Protein AF-A0A926HRU3-F1 (afdb_monomer)

Mean predicted aligned error: 10.86 Å

Secondary structure (DSSP, 8-state):
--HHHHHHHHHHHHHHHHHHHHHHHTT-SPPEEEEEE-TT-PEEEEEBTEEEEEETTEEEEEE---B-TT-EEEEETTTEEEEEETTEEEEEETTS-EEEEEE--S-S----SEEE-TTS-EEEEEEETTEEEEEEEETTEEEEEEE--HHHHHHHHHHHHHHHHHHHHHHHHHHHHHT-THHHHHHHHHHTTS---------

pLDDT: mean 80.9, std 12.46, range [42.03, 94.5]

Foldseek 3Di:
DDPVLVCVQCVLLVVLVVVLVVCVVVCLQWDWQAWEAAPVGWIWTDTAQWIFTHDQEDTPDIAGDGDDPPWHWYDDPRFWIWIDDQQKIWIAGPNRHTDDMDGHNDDPDHRDQWDADPVRWIWGWDDDLSWIWIWTDDPPDTDTRDTDDPSNSVVSVSNVVSVVVSVVSVVVSVVCVVPDPVVVVVVVVVVVPDPDPPPDDDD

Structure (mmCIF, N/CA/C/O backbone):
data_AF-A0A926HRU3-F1
#
_entry.id   AF-A0A926HRU3-F1
#
loop_
_atom_site.group_PDB
_atom_site.id
_atom_site.type_symbol
_atom_site.label_atom_id
_atom_site.label_alt_id
_atom_site.label_comp_id
_atom_site.label_asym_id
_atom_site.label_entity_id
_atom_site.label_seq_id
_atom_site.pdbx_PDB_ins_code
_atom_site.Cartn_x
_atom_site.Cartn_y
_atom_site.Cartn_z
_atom_site.occupancy
_atom_site.B_iso_or_equiv
_atom_site.auth_seq_id
_atom_site.auth_comp_id
_atom_site.auth_asym_id
_atom_site.auth_atom_id
_atom_site.pdbx_PDB_model_num
ATOM 1 N N . MET A 1 1 ? 24.943 3.193 -38.721 1.00 60.91 1 MET A N 1
ATOM 2 C CA . MET A 1 1 ? 24.513 2.428 -37.525 1.00 60.91 1 MET A CA 1
ATOM 3 C C . MET A 1 1 ? 23.922 1.089 -37.961 1.00 60.91 1 MET A C 1
ATOM 5 O O . MET A 1 1 ? 23.052 1.081 -38.823 1.00 60.91 1 MET A O 1
ATOM 9 N N . ASN A 1 2 ? 24.422 -0.038 -37.444 1.00 75.31 2 ASN A N 1
ATOM 10 C CA . ASN A 1 2 ? 24.022 -1.374 -37.909 1.00 75.31 2 ASN A CA 1
ATOM 11 C C . ASN A 1 2 ? 22.593 -1.720 -37.438 1.00 75.31 2 ASN A C 1
ATOM 13 O O . ASN A 1 2 ? 22.334 -1.774 -36.236 1.00 75.31 2 ASN A O 1
ATOM 17 N N . ARG A 1 3 ? 21.672 -1.976 -38.378 1.00 73.88 3 ARG A N 1
ATOM 18 C CA . ARG A 1 3 ? 20.251 -2.294 -38.122 1.00 73.88 3 ARG A CA 1
ATOM 19 C C . ARG A 1 3 ? 20.075 -3.456 -37.136 1.00 73.88 3 ARG A C 1
ATOM 21 O O . ARG A 1 3 ? 19.126 -3.451 -36.357 1.00 73.88 3 ARG A O 1
ATOM 28 N N . GLN A 1 4 ? 21.014 -4.404 -37.117 1.00 77.75 4 GLN A N 1
ATOM 29 C CA . GLN A 1 4 ? 20.993 -5.518 -36.168 1.00 77.75 4 GLN A CA 1
ATOM 30 C C . GLN A 1 4 ? 21.270 -5.097 -34.716 1.00 77.75 4 GLN A C 1
ATOM 32 O O . GLN A 1 4 ? 20.595 -5.601 -33.825 1.00 77.75 4 GLN A O 1
ATOM 37 N N . LYS A 1 5 ? 22.167 -4.125 -34.475 1.00 75.44 5 LYS A N 1
ATOM 38 C CA . LYS A 1 5 ? 22.448 -3.586 -33.125 1.00 75.44 5 LYS A CA 1
ATOM 39 C C . LYS A 1 5 ? 21.228 -2.872 -32.527 1.00 75.44 5 LYS A C 1
ATOM 41 O O . LYS A 1 5 ? 21.005 -2.903 -31.323 1.00 75.44 5 LYS A O 1
ATOM 46 N N . ILE A 1 6 ? 20.433 -2.223 -33.379 1.00 76.44 6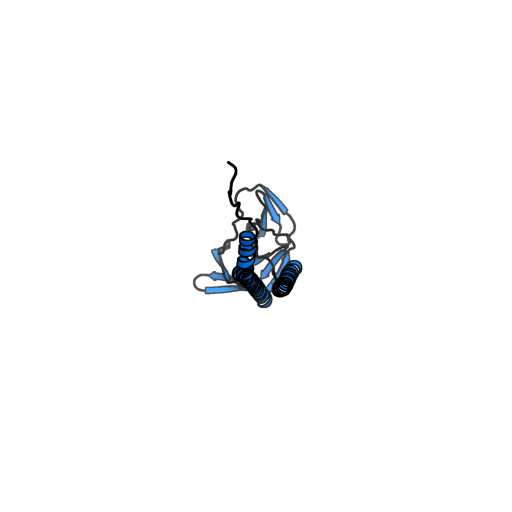 ILE A N 1
ATOM 47 C CA . ILE A 1 6 ? 19.208 -1.524 -32.966 1.00 76.44 6 ILE A CA 1
ATOM 48 C C . ILE A 1 6 ? 18.127 -2.547 -32.596 1.00 76.44 6 ILE A C 1
ATOM 50 O O . ILE A 1 6 ? 17.527 -2.463 -31.527 1.00 76.44 6 ILE A O 1
ATOM 54 N N . LEU A 1 7 ? 17.904 -3.546 -33.455 1.00 80.62 7 LEU A N 1
ATOM 55 C CA . LEU A 1 7 ? 16.904 -4.595 -33.229 1.00 80.62 7 LEU A CA 1
ATOM 56 C C . LEU A 1 7 ? 17.197 -5.432 -31.975 1.00 80.62 7 LEU A C 1
ATOM 58 O O . LEU A 1 7 ? 16.264 -5.749 -31.239 1.00 80.62 7 LEU A O 1
ATOM 62 N N . SER A 1 8 ? 18.470 -5.738 -31.692 1.00 80.62 8 SER A N 1
ATOM 63 C CA . SER A 1 8 ? 18.865 -6.535 -30.520 1.00 80.62 8 SER A CA 1
ATOM 64 C C . SER A 1 8 ? 18.559 -5.866 -29.178 1.00 80.62 8 SER A C 1
ATOM 66 O O . SER A 1 8 ? 18.489 -6.556 -28.168 1.00 80.62 8 SER A O 1
ATOM 68 N N . VAL A 1 9 ? 18.367 -4.543 -29.156 1.00 82.50 9 VAL A N 1
ATOM 69 C CA . VAL A 1 9 ? 18.050 -3.780 -27.937 1.00 82.50 9 VAL A CA 1
ATOM 70 C C . VAL A 1 9 ? 16.578 -3.383 -27.905 1.00 82.50 9 VAL A C 1
ATOM 72 O O . VAL A 1 9 ? 15.920 -3.547 -26.882 1.00 82.50 9 VAL A O 1
ATOM 75 N N . MET A 1 10 ? 16.024 -2.943 -29.036 1.00 82.00 10 MET A N 1
ATOM 76 C CA . MET A 1 10 ? 14.629 -2.503 -29.119 1.00 82.00 10 MET A CA 1
ATOM 77 C C . MET A 1 10 ? 13.625 -3.617 -28.805 1.00 82.00 10 MET A C 1
ATOM 79 O O . MET A 1 10 ? 12.611 -3.350 -28.166 1.00 82.00 10 MET A O 1
ATOM 83 N N . ILE A 1 11 ? 13.897 -4.859 -29.225 1.00 85.00 11 ILE A N 1
ATOM 84 C CA . ILE A 1 11 ? 12.973 -5.981 -29.002 1.00 85.00 11 ILE A CA 1
ATOM 85 C C . ILE A 1 11 ? 12.878 -6.336 -27.504 1.00 85.00 11 ILE A C 1
ATOM 87 O O . ILE A 1 11 ? 11.764 -6.308 -26.977 1.00 85.00 11 ILE A O 1
ATOM 91 N N . PRO A 1 12 ? 13.985 -6.599 -26.776 1.00 84.88 12 PRO A N 1
ATOM 92 C CA . PRO A 1 12 ? 13.915 -6.845 -25.335 1.00 84.88 12 PRO A CA 1
ATOM 93 C C . PRO A 1 12 ? 13.318 -5.678 -24.547 1.00 84.88 12 PRO A C 1
ATOM 95 O O . PRO A 1 12 ? 12.486 -5.901 -23.672 1.00 84.88 12 PRO A O 1
ATOM 98 N N . VAL A 1 13 ? 13.693 -4.436 -24.878 1.00 85.19 13 VAL A N 1
ATOM 99 C CA . VAL A 1 13 ? 13.157 -3.239 -24.209 1.00 85.19 13 VAL A CA 1
ATOM 100 C C . VAL A 1 13 ? 11.649 -3.121 -24.431 1.00 85.19 13 VAL A C 1
ATOM 102 O O . VAL A 1 13 ? 10.913 -2.862 -23.481 1.00 85.19 13 VAL A O 1
ATOM 105 N N . GLY A 1 14 ? 11.170 -3.371 -25.653 1.00 86.12 14 GLY A N 1
ATOM 106 C CA . GLY A 1 14 ? 9.741 -3.369 -25.970 1.00 86.12 14 GLY A CA 1
ATOM 107 C C . GLY A 1 14 ? 8.958 -4.443 -25.210 1.00 86.12 14 GLY A C 1
ATOM 108 O O . GLY A 1 14 ? 7.888 -4.156 -24.677 1.00 86.12 14 GLY A O 1
ATOM 109 N N . ILE A 1 15 ? 9.508 -5.657 -25.095 1.00 87.19 15 ILE A N 1
ATOM 110 C CA . ILE A 1 15 ? 8.894 -6.750 -24.323 1.00 87.19 15 ILE A CA 1
ATOM 111 C C . ILE A 1 15 ? 8.831 -6.393 -22.834 1.00 87.19 15 ILE A C 1
ATOM 113 O O . ILE A 1 15 ? 7.786 -6.559 -22.207 1.00 87.19 15 ILE A O 1
ATOM 117 N N . ILE A 1 16 ? 9.920 -5.865 -22.268 1.00 86.44 16 ILE A N 1
ATOM 118 C CA . ILE A 1 16 ? 9.957 -5.452 -20.861 1.00 86.44 16 ILE A CA 1
ATOM 119 C C . ILE A 1 16 ? 8.952 -4.323 -20.607 1.00 86.44 16 ILE A C 1
ATOM 121 O O . ILE A 1 16 ? 8.176 -4.402 -19.657 1.00 86.44 16 ILE A O 1
ATOM 125 N N . ALA A 1 17 ? 8.903 -3.312 -21.478 1.00 83.69 17 ALA A N 1
ATOM 126 C CA . ALA A 1 17 ? 7.930 -2.228 -21.379 1.00 83.69 17 ALA A CA 1
ATOM 127 C C . ALA A 1 17 ? 6.486 -2.751 -21.422 1.00 83.69 17 ALA A C 1
ATOM 129 O O . ALA A 1 17 ? 5.665 -2.346 -20.599 1.00 83.69 17 ALA A O 1
ATOM 130 N N . PHE A 1 18 ? 6.188 -3.696 -22.319 1.00 85.44 18 PHE A N 1
ATOM 131 C CA . PHE A 1 18 ? 4.875 -4.333 -22.393 1.00 85.44 18 PHE A CA 1
ATOM 132 C C . PHE A 1 18 ? 4.518 -5.074 -21.096 1.00 85.44 18 PHE A C 1
ATOM 134 O O . PHE A 1 18 ? 3.423 -4.882 -20.569 1.00 85.44 18 PHE A O 1
ATOM 141 N N . ILE A 1 19 ? 5.447 -5.858 -20.537 1.00 82.69 19 ILE A N 1
ATOM 142 C CA . ILE A 1 19 ? 5.244 -6.566 -19.263 1.00 82.69 19 ILE A CA 1
ATOM 143 C C . ILE A 1 19 ? 4.997 -5.570 -18.122 1.00 82.69 19 ILE A C 1
ATOM 145 O O . ILE A 1 19 ? 4.075 -5.768 -17.334 1.00 82.69 19 ILE A O 1
ATOM 149 N N . MET A 1 20 ? 5.765 -4.479 -18.044 1.00 78.38 20 MET A N 1
ATOM 150 C CA . MET A 1 20 ? 5.578 -3.454 -17.009 1.00 78.38 20 MET A CA 1
ATOM 151 C C . MET A 1 20 ? 4.205 -2.782 -17.104 1.00 78.38 20 MET A C 1
ATOM 153 O O . MET A 1 20 ? 3.525 -2.622 -16.089 1.00 78.38 20 MET A O 1
ATOM 157 N N . ILE A 1 21 ? 3.774 -2.426 -18.317 1.00 81.00 21 ILE A N 1
ATOM 158 C CA . ILE A 1 21 ? 2.450 -1.842 -18.560 1.00 81.00 21 ILE A CA 1
ATOM 159 C C . ILE A 1 21 ? 1.352 -2.846 -18.190 1.00 81.00 21 ILE A C 1
ATOM 161 O O . ILE A 1 21 ? 0.400 -2.485 -17.502 1.00 81.00 21 ILE A O 1
ATOM 165 N N . PHE A 1 22 ? 1.501 -4.114 -18.574 1.00 81.94 22 PHE A N 1
ATOM 166 C CA . PHE A 1 22 ? 0.539 -5.166 -18.254 1.00 81.94 22 PHE A CA 1
ATOM 167 C C . PHE A 1 22 ? 0.398 -5.390 -16.740 1.00 81.94 22 PHE A C 1
ATOM 169 O O . PHE A 1 22 ? -0.720 -5.416 -16.222 1.00 81.94 22 PHE A O 1
ATOM 176 N N . LEU A 1 23 ? 1.515 -5.483 -16.009 1.00 76.56 23 LEU A N 1
ATOM 177 C CA . LEU A 1 23 ? 1.513 -5.615 -14.545 1.00 76.56 23 LEU A CA 1
ATOM 178 C C . LEU A 1 23 ? 0.873 -4.403 -13.851 1.00 76.56 23 LEU A C 1
ATOM 180 O O . LEU A 1 23 ? 0.255 -4.556 -12.797 1.00 76.56 23 LEU A O 1
ATOM 184 N N . ARG A 1 24 ? 0.995 -3.206 -14.443 1.00 72.19 24 ARG A N 1
ATOM 185 C CA . ARG A 1 24 ? 0.369 -1.982 -13.931 1.00 72.19 24 ARG A CA 1
ATOM 186 C C . ARG A 1 24 ? -1.138 -1.955 -14.183 1.00 72.19 24 ARG A C 1
ATOM 188 O O . ARG A 1 24 ? -1.884 -1.699 -13.249 1.00 72.19 24 ARG A O 1
ATOM 195 N N . ILE A 1 25 ? -1.582 -2.252 -15.407 1.00 71.25 25 ILE A N 1
ATOM 196 C CA . ILE A 1 25 ? -3.008 -2.247 -15.787 1.00 71.25 25 ILE A CA 1
ATOM 197 C C . ILE A 1 25 ? -3.799 -3.293 -14.996 1.00 71.25 25 ILE A C 1
ATOM 199 O O . ILE A 1 25 ? -4.944 -3.064 -14.625 1.00 71.25 25 ILE A O 1
ATOM 203 N N . THR A 1 26 ? -3.191 -4.446 -14.720 1.00 68.44 26 THR A N 1
ATOM 204 C CA . THR A 1 26 ? -3.860 -5.543 -14.007 1.00 68.44 26 THR A CA 1
ATOM 205 C C . THR A 1 26 ? -3.952 -5.334 -12.492 1.00 68.44 26 THR A C 1
ATOM 207 O O . THR A 1 26 ? -4.510 -6.188 -11.807 1.00 68.44 26 THR A O 1
ATOM 210 N N . ASN A 1 27 ? -3.428 -4.223 -11.946 1.00 65.50 27 ASN A N 1
ATOM 211 C CA . ASN A 1 27 ? -3.408 -3.928 -10.505 1.00 65.50 27 ASN A CA 1
ATOM 212 C C . ASN A 1 27 ? -2.829 -5.068 -9.637 1.00 65.50 27 ASN A C 1
ATOM 214 O O . ASN A 1 27 ? -3.114 -5.169 -8.443 1.00 65.50 27 ASN A O 1
ATOM 218 N N . VAL A 1 28 ? -1.962 -5.908 -10.218 1.00 70.94 28 VAL A N 1
ATOM 219 C CA . VAL A 1 28 ? -1.276 -7.010 -9.514 1.00 70.94 28 VAL A CA 1
ATOM 220 C C . VAL A 1 28 ? -0.324 -6.471 -8.437 1.00 70.94 28 VAL A C 1
ATOM 222 O O . VAL A 1 28 ? -0.021 -7.161 -7.467 1.00 70.94 28 VAL A O 1
ATOM 225 N N . LEU A 1 29 ? 0.120 -5.218 -8.582 1.00 76.69 29 LEU A N 1
ATOM 226 C CA . LEU A 1 29 ? 1.008 -4.521 -7.654 1.00 76.69 29 LEU A CA 1
ATOM 227 C C . LEU A 1 29 ? 0.312 -3.283 -7.066 1.00 76.69 29 LEU A C 1
ATOM 229 O O . LEU A 1 29 ? 0.521 -2.176 -7.571 1.00 76.69 29 LEU A O 1
ATOM 233 N N . PRO A 1 30 ? -0.506 -3.435 -6.008 1.00 78.62 30 PRO A N 1
ATOM 234 C CA . PRO A 1 30 ? -1.248 -2.316 -5.437 1.00 78.62 30 PRO A CA 1
ATOM 235 C C . PRO A 1 30 ? -0.298 -1.267 -4.848 1.00 78.62 30 PRO A C 1
ATOM 237 O O . PRO A 1 30 ? 0.603 -1.583 -4.067 1.00 78.62 30 PRO A O 1
ATOM 240 N N . VAL A 1 31 ? -0.500 0.006 -5.189 1.00 81.56 31 VAL A N 1
ATOM 241 C CA . VAL A 1 31 ? 0.247 1.105 -4.558 1.00 81.56 31 VAL A CA 1
ATOM 242 C C . VAL A 1 31 ? -0.249 1.262 -3.132 1.00 81.56 31 VAL A C 1
ATOM 244 O O . VAL A 1 31 ? -1.447 1.343 -2.899 1.00 81.56 31 VAL A O 1
ATOM 247 N N . PHE A 1 32 ? 0.671 1.286 -2.171 1.00 85.62 32 PHE A N 1
ATOM 248 C CA . PHE A 1 32 ? 0.344 1.424 -0.756 1.00 85.62 32 PHE A CA 1
ATOM 249 C C . PHE A 1 32 ? 0.343 2.908 -0.370 1.00 85.62 32 PHE A C 1
ATOM 251 O O . PHE A 1 32 ? 1.383 3.564 -0.460 1.00 85.62 32 PHE A O 1
ATOM 258 N N . TYR A 1 33 ? -0.810 3.410 0.077 1.00 84.94 33 TYR A N 1
ATOM 259 C CA . TYR A 1 33 ? -1.074 4.803 0.469 1.00 84.94 33 TYR A CA 1
ATOM 260 C C . TYR A 1 33 ? -1.092 5.036 1.988 1.00 84.94 33 TYR A C 1
ATOM 262 O O . TYR A 1 33 ? -1.327 6.154 2.435 1.00 84.94 33 TYR A O 1
ATOM 270 N N . GLY A 1 34 ? -0.765 4.013 2.778 1.00 86.25 34 GLY A N 1
ATOM 271 C CA . GLY A 1 34 ? -0.569 4.130 4.221 1.00 86.25 34 GLY A CA 1
ATOM 272 C C . GLY A 1 34 ? -1.460 3.170 4.989 1.00 86.25 34 GLY A C 1
ATOM 273 O O . GLY A 1 34 ? -2.163 2.343 4.405 1.00 86.25 34 GLY A O 1
ATOM 274 N N . PHE A 1 35 ? -1.411 3.255 6.313 1.00 89.81 35 PHE A N 1
ATOM 275 C CA . PHE A 1 35 ? -2.228 2.413 7.170 1.00 89.81 35 PHE A CA 1
ATOM 276 C C . PHE A 1 35 ? -2.728 3.162 8.402 1.00 89.81 35 PHE A C 1
ATOM 278 O O . PHE A 1 35 ? -2.107 4.127 8.841 1.00 89.81 35 PHE A O 1
ATOM 285 N N . ALA A 1 36 ? -3.837 2.689 8.960 1.00 89.69 36 ALA A N 1
ATOM 286 C CA . ALA A 1 36 ? -4.423 3.217 10.185 1.00 89.69 36 ALA A CA 1
ATOM 287 C C . ALA A 1 36 ? -5.159 2.114 10.953 1.00 89.69 36 ALA A C 1
ATOM 289 O O . ALA A 1 36 ? -5.449 1.054 10.397 1.00 89.69 36 ALA A O 1
ATOM 290 N N . ILE A 1 37 ? -5.444 2.356 12.230 1.00 89.00 37 ILE A N 1
ATOM 291 C CA . ILE A 1 37 ? -6.125 1.408 13.117 1.00 89.00 37 ILE A CA 1
ATOM 292 C C . ILE A 1 37 ? -7.416 2.045 13.637 1.00 89.00 37 ILE A C 1
ATOM 294 O O . ILE A 1 37 ? -7.403 3.220 14.005 1.00 89.00 37 ILE A O 1
ATOM 298 N N . ASP A 1 38 ? -8.513 1.286 13.661 1.00 89.69 38 ASP A N 1
ATOM 299 C CA . ASP A 1 38 ? -9.767 1.719 14.296 1.00 89.69 38 ASP A CA 1
ATOM 300 C C . ASP A 1 38 ? -9.812 1.408 15.801 1.00 89.69 38 ASP A C 1
ATOM 302 O O . ASP A 1 38 ? -8.948 0.718 16.346 1.00 89.69 38 ASP A O 1
ATOM 306 N N . ALA A 1 39 ? -10.845 1.896 16.488 1.00 87.06 39 ALA A N 1
ATOM 307 C CA . ALA A 1 39 ? -11.040 1.666 17.921 1.00 87.06 39 ALA A CA 1
ATOM 308 C C . ALA A 1 39 ? -11.154 0.173 18.298 1.00 87.06 39 ALA A C 1
ATOM 310 O O . ALA A 1 39 ? -10.909 -0.204 19.445 1.00 87.06 39 ALA A O 1
ATOM 311 N N . HIS A 1 40 ? -11.502 -0.690 17.339 1.00 88.25 40 HIS A N 1
ATOM 312 C CA . HIS A 1 40 ? -11.617 -2.136 17.523 1.00 88.25 40 HIS A CA 1
ATOM 313 C C . HIS A 1 40 ? -10.305 -2.883 17.234 1.00 88.25 40 HIS A C 1
ATOM 315 O O . HIS A 1 40 ? -10.234 -4.100 17.422 1.00 88.25 40 HIS A O 1
ATOM 321 N N . GLY A 1 41 ? -9.253 -2.177 16.809 1.00 87.31 41 GLY A N 1
ATOM 322 C CA . GLY A 1 41 ? -7.963 -2.762 16.461 1.00 87.31 41 GLY A CA 1
ATOM 323 C C . GLY A 1 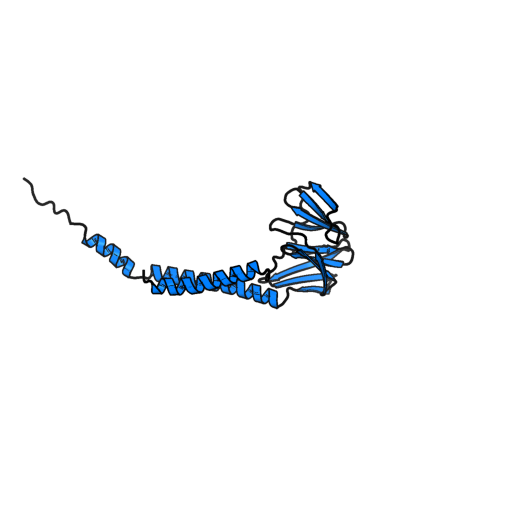41 ? -7.905 -3.363 15.055 1.00 87.31 41 GLY A C 1
ATOM 324 O O . GLY A 1 41 ? -6.968 -4.112 14.764 1.00 87.31 41 GLY A O 1
ATOM 325 N N . ASN A 1 42 ? -8.874 -3.068 14.182 1.00 91.81 42 ASN A N 1
ATOM 326 C CA . ASN A 1 42 ? -8.793 -3.465 12.780 1.00 91.81 42 ASN A CA 1
ATOM 327 C C . ASN A 1 42 ? -7.804 -2.560 12.042 1.00 91.81 42 ASN A C 1
ATOM 329 O O . ASN A 1 42 ? -7.773 -1.344 12.234 1.00 91.81 42 ASN A O 1
ATOM 333 N N . LEU A 1 43 ? -7.009 -3.170 11.171 1.00 91.88 43 LEU A N 1
ATOM 334 C CA . LEU A 1 43 ? -5.996 -2.520 10.359 1.00 91.88 43 LEU A CA 1
ATOM 335 C C . LEU A 1 43 ? -6.566 -2.137 8.997 1.00 91.88 43 LEU A C 1
ATOM 337 O O . LEU A 1 43 ? -6.986 -2.997 8.234 1.00 91.88 43 LEU A O 1
ATOM 341 N N . TYR A 1 44 ? -6.505 -0.857 8.667 1.00 92.75 44 TYR A N 1
ATOM 342 C CA . TYR A 1 44 ? -6.908 -0.310 7.381 1.00 92.75 44 TYR A CA 1
ATOM 343 C C . TYR A 1 44 ? -5.654 -0.042 6.565 1.00 92.75 44 TYR A C 1
ATOM 345 O O . TYR A 1 44 ? -4.772 0.688 7.008 1.00 92.75 44 TYR A O 1
ATOM 353 N N . ILE A 1 45 ? -5.577 -0.629 5.379 1.00 91.12 45 ILE A N 1
ATOM 354 C CA . ILE A 1 45 ? -4.475 -0.484 4.431 1.00 91.12 45 ILE A CA 1
ATOM 355 C C . ILE A 1 45 ? -5.010 0.294 3.241 1.00 91.12 45 ILE A C 1
ATOM 357 O O . ILE A 1 45 ? -5.813 -0.225 2.465 1.00 91.12 45 ILE A O 1
ATOM 361 N N . GLY A 1 46 ? -4.553 1.534 3.097 1.00 90.25 46 GLY A N 1
ATOM 362 C CA . GLY A 1 46 ? -4.834 2.344 1.924 1.00 90.25 46 GLY A CA 1
ATOM 363 C C . GLY A 1 46 ? -4.101 1.774 0.716 1.00 90.25 46 GLY A C 1
ATOM 364 O O . GLY A 1 46 ? -2.873 1.656 0.726 1.00 90.25 46 GLY A O 1
ATOM 365 N N . GLN A 1 47 ? -4.850 1.410 -0.317 1.00 88.75 47 GLN A N 1
ATOM 366 C CA . GLN A 1 47 ? -4.342 0.974 -1.610 1.00 88.75 47 GLN A CA 1
ATOM 367 C C . GLN A 1 47 ? -4.901 1.861 -2.725 1.00 88.75 47 GLN A C 1
ATOM 369 O O . GLN A 1 47 ? -5.850 2.615 -2.521 1.00 88.75 47 GLN A O 1
ATOM 374 N N . GLU A 1 48 ? -4.301 1.796 -3.909 1.00 84.81 48 GLU A N 1
ATOM 375 C CA . GLU A 1 48 ? -4.885 2.405 -5.108 1.00 84.81 48 GLU A CA 1
ATOM 376 C C . GLU A 1 48 ? -6.323 1.909 -5.280 1.00 84.81 48 GLU A C 1
ATOM 378 O O . GLU A 1 48 ? -6.580 0.708 -5.210 1.00 84.81 48 GLU A O 1
ATOM 383 N N . GLU A 1 49 ? -7.256 2.854 -5.412 1.00 84.75 49 GLU A N 1
ATOM 384 C CA . GLU A 1 49 ? -8.695 2.610 -5.615 1.00 84.75 49 GLU A CA 1
ATOM 385 C C . GLU A 1 49 ? -9.478 1.993 -4.438 1.00 84.75 49 GLU A C 1
ATOM 387 O O . GLU A 1 49 ? -10.709 1.949 -4.488 1.00 84.75 49 GLU A O 1
ATOM 392 N N . ARG A 1 50 ? -8.818 1.549 -3.359 1.00 90.12 50 ARG A N 1
ATOM 393 C CA . ARG A 1 50 ? -9.498 0.846 -2.259 1.00 90.12 50 ARG A CA 1
ATOM 394 C C . ARG A 1 50 ? -8.785 0.930 -0.915 1.00 90.12 50 ARG A C 1
ATOM 396 O O . ARG A 1 50 ? -7.575 1.096 -0.832 1.00 90.12 50 ARG A O 1
ATOM 403 N N . ILE A 1 51 ? -9.524 0.672 0.157 1.00 92.62 51 ILE A N 1
ATOM 404 C CA . ILE A 1 51 ? -8.986 0.440 1.499 1.00 92.62 51 ILE A CA 1
ATOM 405 C C . ILE A 1 51 ? -9.284 -1.005 1.899 1.00 92.62 51 ILE A C 1
ATOM 407 O O . ILE A 1 51 ? -10.437 -1.436 1.906 1.00 92.62 51 ILE A O 1
ATOM 411 N N . VAL A 1 52 ? -8.245 -1.766 2.234 1.00 92.62 52 VAL A N 1
ATOM 412 C CA . VAL A 1 52 ? -8.373 -3.151 2.707 1.00 92.62 52 VAL A CA 1
ATOM 413 C C . VAL A 1 52 ? -8.393 -3.148 4.230 1.00 92.62 52 VAL A C 1
ATOM 415 O O . VAL A 1 52 ? -7.485 -2.609 4.854 1.00 92.62 52 VAL A O 1
ATOM 418 N N . VAL A 1 53 ? -9.416 -3.755 4.827 1.00 94.50 53 VAL A N 1
ATOM 419 C CA . VAL A 1 53 ? -9.589 -3.837 6.281 1.00 94.50 53 VAL A CA 1
ATOM 420 C C . VAL A 1 53 ? -9.253 -5.242 6.749 1.00 94.50 53 VAL A C 1
ATOM 422 O O . VAL A 1 53 ? -9.841 -6.222 6.279 1.00 94.50 53 VAL A O 1
ATOM 425 N N . LEU A 1 54 ? -8.325 -5.339 7.693 1.00 93.06 54 LEU A N 1
ATOM 4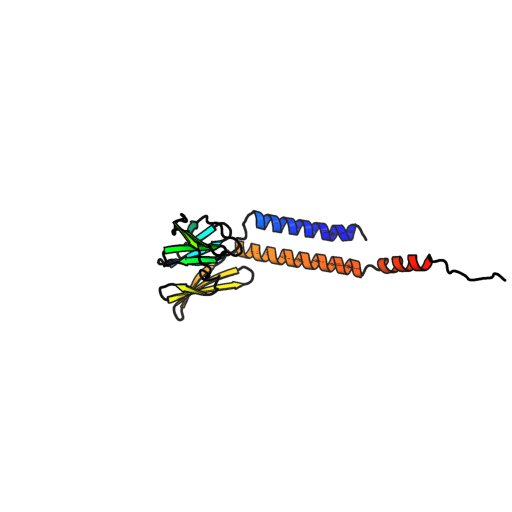26 C CA . LEU A 1 54 ? -7.854 -6.585 8.264 1.00 93.06 54 LEU A CA 1
ATOM 427 C C . LEU A 1 54 ? -8.152 -6.664 9.756 1.00 93.06 54 LEU A C 1
ATOM 429 O O . LEU A 1 54 ? -7.941 -5.708 10.496 1.00 93.06 54 LEU A O 1
ATOM 433 N N . ASN A 1 55 ? -8.547 -7.848 10.210 1.00 91.00 55 ASN A N 1
ATOM 434 C CA . ASN A 1 55 ? -8.521 -8.209 11.620 1.00 91.00 55 ASN A CA 1
ATOM 435 C C . ASN A 1 55 ? -7.418 -9.254 11.810 1.00 91.00 55 ASN A C 1
ATOM 437 O O . ASN A 1 55 ? -7.478 -10.375 11.284 1.00 91.00 55 ASN A O 1
ATOM 441 N N . GLY A 1 56 ? -6.331 -8.834 12.460 1.00 86.00 56 GLY A N 1
ATOM 442 C CA . GLY A 1 56 ? -5.079 -9.582 12.445 1.00 86.00 56 GLY A CA 1
ATOM 443 C C . GLY A 1 56 ? -4.580 -9.789 11.011 1.00 86.00 56 GLY A C 1
ATOM 444 O O . GLY A 1 56 ? -4.344 -8.827 10.291 1.00 86.00 56 GLY A O 1
ATOM 445 N N . LYS A 1 57 ? -4.433 -11.053 10.597 1.00 84.62 57 LYS A N 1
ATOM 446 C CA . LYS A 1 57 ? -3.943 -11.432 9.256 1.00 84.62 57 LYS A CA 1
ATOM 447 C C . LYS A 1 57 ? -5.056 -11.689 8.235 1.00 84.62 57 LYS A C 1
ATOM 449 O O . LYS A 1 57 ? -4.762 -12.051 7.101 1.00 84.62 57 LYS A O 1
ATOM 454 N N . THR A 1 58 ? -6.318 -11.567 8.638 1.00 88.44 58 THR A N 1
ATOM 455 C CA . THR A 1 58 ? -7.466 -11.899 7.785 1.00 88.44 58 THR A CA 1
ATOM 456 C C . THR A 1 58 ? -8.076 -10.638 7.204 1.00 88.44 58 THR A C 1
ATOM 458 O O . THR A 1 58 ? -8.271 -9.667 7.930 1.00 88.44 58 THR A O 1
ATOM 461 N N . ILE A 1 59 ? -8.375 -10.646 5.904 1.00 91.62 59 ILE A N 1
ATOM 462 C CA . ILE A 1 59 ? -9.135 -9.570 5.264 1.00 91.62 59 ILE A CA 1
ATOM 463 C C . ILE A 1 59 ? -10.598 -9.755 5.652 1.00 91.62 59 ILE A C 1
ATOM 465 O O . ILE A 1 59 ? -11.192 -10.789 5.357 1.00 91.62 59 ILE A O 1
ATOM 469 N N . VAL A 1 60 ? -11.167 -8.752 6.310 1.00 93.69 60 VAL A N 1
ATOM 470 C CA . VAL A 1 60 ? -12.572 -8.759 6.743 1.00 93.69 60 VAL A CA 1
ATOM 471 C C . VAL A 1 60 ? -13.433 -7.963 5.771 1.00 93.69 60 VAL A C 1
ATOM 473 O O . VAL A 1 60 ? -14.598 -8.289 5.557 1.00 93.69 60 VAL A O 1
ATOM 476 N N . ARG A 1 61 ? -12.870 -6.907 5.173 1.00 92.94 61 ARG A N 1
ATOM 477 C CA . ARG A 1 61 ? -13.600 -6.024 4.263 1.00 92.94 61 ARG A CA 1
ATOM 478 C C . ARG A 1 61 ? -12.668 -5.361 3.262 1.00 92.94 61 ARG A C 1
ATOM 480 O O . ARG A 1 61 ? -11.484 -5.167 3.520 1.00 92.94 61 ARG A O 1
ATOM 487 N N . THR A 1 62 ? -13.221 -4.975 2.121 1.00 93.75 62 THR A N 1
ATOM 488 C CA . THR A 1 62 ? -12.595 -4.043 1.182 1.00 93.75 62 THR A CA 1
ATOM 489 C C . THR A 1 62 ? -13.570 -2.908 0.906 1.00 93.75 62 THR A C 1
ATOM 491 O O . THR A 1 62 ? -14.733 -3.156 0.596 1.00 93.75 62 THR A O 1
ATOM 494 N N . ILE A 1 63 ? -13.100 -1.676 1.057 1.00 93.62 63 ILE A N 1
ATOM 495 C CA . ILE A 1 63 ? -13.875 -0.450 0.894 1.00 93.62 63 ILE A CA 1
ATOM 496 C C . ILE A 1 63 ? -13.411 0.233 -0.393 1.00 93.62 63 ILE A C 1
ATOM 498 O O . ILE A 1 63 ? -12.219 0.481 -0.558 1.00 93.62 63 ILE A O 1
ATOM 502 N N . GLN A 1 64 ? -14.334 0.529 -1.305 1.00 91.75 64 GLN A N 1
ATOM 503 C CA . GLN A 1 64 ? -14.026 1.137 -2.604 1.00 91.75 64 GLN A CA 1
ATOM 504 C C . GLN A 1 64 ? -14.006 2.662 -2.481 1.00 91.75 64 GLN A C 1
ATOM 506 O O . GLN A 1 64 ? -14.980 3.333 -2.815 1.00 91.75 64 GLN A O 1
ATOM 511 N N . ILE A 1 65 ? -12.910 3.207 -1.953 1.00 87.81 65 ILE A N 1
ATOM 512 C CA . ILE A 1 65 ? -12.665 4.650 -1.956 1.00 87.81 65 ILE A CA 1
ATOM 513 C C . ILE A 1 65 ? -11.353 4.917 -2.693 1.00 87.81 65 ILE A C 1
ATOM 515 O O . ILE A 1 65 ? -10.310 4.411 -2.266 1.00 87.81 65 ILE A O 1
ATOM 519 N N . PRO A 1 66 ? -11.374 5.718 -3.771 1.00 80.88 66 PRO A N 1
ATOM 520 C CA . PRO A 1 66 ? -10.180 5.962 -4.549 1.00 80.88 66 PRO A CA 1
ATOM 521 C C . PRO A 1 66 ? -9.163 6.814 -3.795 1.00 80.88 66 PRO A C 1
ATOM 523 O O . PRO A 1 66 ? -9.387 7.986 -3.489 1.00 80.88 66 PRO A O 1
ATOM 526 N N . LEU A 1 67 ? -8.011 6.204 -3.519 1.00 83.50 67 LEU A N 1
ATOM 527 C CA . LEU A 1 67 ? -6.818 6.889 -3.043 1.00 83.50 67 LEU A CA 1
ATOM 528 C C . LEU A 1 67 ? -5.879 7.155 -4.221 1.00 83.50 67 LEU A C 1
ATOM 530 O O . LEU A 1 67 ? -5.633 6.274 -5.045 1.00 83.50 67 LEU A O 1
ATOM 534 N N . HIS A 1 68 ? -5.355 8.377 -4.280 1.00 81.19 68 HIS A N 1
ATOM 535 C CA . HIS A 1 68 ? -4.421 8.834 -5.305 1.00 81.19 68 HIS A CA 1
ATOM 536 C C . HIS A 1 68 ? -3.129 9.351 -4.671 1.00 81.19 68 HIS A C 1
ATOM 538 O O . HIS A 1 68 ? -3.065 9.613 -3.466 1.00 81.19 68 HIS A O 1
ATOM 544 N N . SER A 1 69 ? -2.088 9.539 -5.489 1.00 72.06 69 SER A N 1
ATOM 545 C CA . SER A 1 69 ? -0.859 10.182 -5.019 1.00 72.06 69 SER A CA 1
ATOM 546 C C . SER A 1 69 ? -1.154 11.593 -4.517 1.00 72.06 69 SER A C 1
ATOM 548 O O . SER A 1 69 ? -1.733 12.392 -5.249 1.00 72.06 69 SER A O 1
ATOM 550 N N . GLY A 1 70 ? -0.727 11.896 -3.293 1.00 72.38 70 GLY A N 1
ATOM 551 C CA . GLY A 1 70 ? -0.989 13.179 -2.638 1.00 72.38 70 GLY A CA 1
ATOM 552 C C . GLY A 1 70 ? -2.152 13.141 -1.648 1.00 72.38 70 GLY A C 1
ATOM 553 O O . GLY A 1 70 ? -2.268 14.063 -0.846 1.00 72.38 70 GLY A O 1
ATOM 554 N N . ASN A 1 71 ? -2.952 12.069 -1.632 1.00 82.94 71 ASN A N 1
ATOM 555 C CA . ASN A 1 71 ? -3.943 11.882 -0.581 1.00 82.94 71 ASN A CA 1
ATOM 556 C C . ASN A 1 71 ? -3.263 11.380 0.699 1.00 82.94 71 ASN A C 1
ATOM 558 O O . ASN A 1 71 ? -2.416 10.484 0.642 1.00 82.94 71 ASN A O 1
ATOM 562 N N . SER A 1 72 ? -3.675 11.902 1.854 1.00 81.81 72 SER A N 1
ATOM 563 C CA . SER A 1 72 ? -3.403 11.259 3.142 1.00 81.81 72 SER A CA 1
ATOM 564 C C . SER A 1 72 ? -4.666 10.574 3.650 1.00 81.81 72 SER A C 1
ATOM 566 O O . SER A 1 72 ? -5.784 11.035 3.425 1.00 81.81 72 SER A O 1
ATOM 568 N N . PHE A 1 73 ? -4.485 9.430 4.298 1.00 87.62 73 PHE A N 1
ATOM 569 C CA . PHE A 1 73 ? -5.565 8.612 4.826 1.00 87.62 73 PHE A CA 1
ATOM 570 C C . PHE A 1 73 ? -5.268 8.280 6.287 1.00 87.62 73 PHE A C 1
ATOM 572 O O . PHE A 1 73 ? -4.150 7.883 6.617 1.00 87.62 73 PHE A O 1
ATOM 579 N N . SER A 1 74 ? -6.275 8.413 7.149 1.00 88.62 74 SER A N 1
ATOM 580 C CA . SER A 1 74 ? -6.208 7.984 8.545 1.00 88.62 74 SER A CA 1
ATOM 581 C C . SER A 1 74 ? -7.596 7.627 9.073 1.00 88.62 74 SER A C 1
ATOM 583 O O . SER A 1 74 ? -8.613 8.061 8.532 1.00 88.62 74 SER A O 1
ATOM 585 N N . ILE A 1 75 ? -7.638 6.883 10.178 1.00 88.81 75 ILE A N 1
ATOM 586 C CA . ILE A 1 75 ? -8.840 6.764 11.001 1.00 88.81 75 ILE A CA 1
ATOM 587 C C . ILE A 1 75 ? -8.846 7.916 12.011 1.00 88.81 75 ILE A C 1
ATOM 589 O O . ILE A 1 75 ? -7.873 8.119 12.739 1.00 88.81 75 ILE A O 1
ATOM 593 N N . VAL A 1 76 ? -9.922 8.696 12.007 1.00 86.06 76 VAL A N 1
ATOM 594 C CA . VAL A 1 76 ? -10.174 9.842 12.884 1.00 86.06 76 VAL A CA 1
ATOM 595 C C . VAL A 1 76 ? -11.167 9.420 13.962 1.00 86.06 76 VAL A C 1
ATOM 597 O O . VAL A 1 76 ? -12.158 8.742 13.674 1.00 86.06 76 VAL A O 1
ATOM 600 N N . ASP A 1 77 ? -10.862 9.779 15.210 1.00 82.88 77 ASP A N 1
ATOM 601 C CA . ASP A 1 77 ? -11.661 9.467 16.404 1.00 82.88 77 ASP A CA 1
ATOM 602 C C . ASP A 1 77 ? -12.016 7.974 16.547 1.00 82.88 77 ASP A C 1
ATOM 604 O O . ASP A 1 77 ? -13.050 7.600 17.093 1.00 82.88 77 ASP A O 1
ATOM 608 N N . GLY A 1 78 ? -11.167 7.101 15.997 1.00 82.00 78 GLY A N 1
ATOM 609 C CA . GLY A 1 78 ? -11.312 5.647 16.060 1.00 82.00 78 GLY A CA 1
ATOM 610 C C . GLY A 1 78 ? -12.410 5.048 15.175 1.00 82.00 78 GLY A C 1
ATOM 611 O O . GLY A 1 78 ? -12.390 3.839 14.981 1.00 82.00 78 GLY A O 1
ATOM 612 N N . ASN A 1 79 ? -13.320 5.849 14.610 1.00 88.06 79 ASN A N 1
ATOM 613 C CA . ASN A 1 79 ? -14.540 5.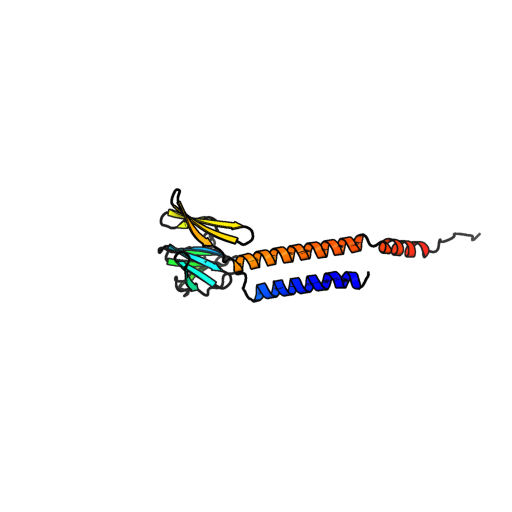347 13.958 1.00 88.06 79 ASN A CA 1
ATOM 614 C C . ASN A 1 79 ? -14.849 5.977 12.591 1.00 88.06 79 ASN A C 1
ATOM 616 O O . ASN A 1 79 ? -15.843 5.613 11.963 1.00 88.06 79 ASN A O 1
ATOM 620 N N . THR A 1 80 ? -14.030 6.914 12.114 1.00 90.44 80 THR A N 1
ATOM 621 C CA . THR A 1 80 ? -14.286 7.615 10.849 1.00 90.44 80 THR A CA 1
ATOM 622 C C . THR A 1 80 ? -13.071 7.530 9.944 1.00 90.44 80 THR A C 1
ATOM 624 O O . THR A 1 80 ? -11.951 7.776 10.376 1.00 90.44 80 THR A O 1
ATOM 627 N N . ILE A 1 81 ? -13.273 7.211 8.671 1.00 91.12 81 ILE A N 1
ATOM 628 C CA . ILE A 1 81 ? -12.223 7.268 7.656 1.00 91.12 81 ILE A CA 1
ATOM 629 C C . ILE A 1 81 ? -12.085 8.719 7.199 1.00 91.12 81 ILE A C 1
ATOM 631 O O . ILE A 1 81 ? -13.019 9.277 6.630 1.00 91.12 81 ILE A O 1
ATOM 635 N N . GLY A 1 82 ? -10.927 9.327 7.441 1.00 90.38 82 GLY A N 1
ATOM 636 C CA . GLY A 1 82 ? -10.576 10.652 6.936 1.00 90.38 82 GLY A CA 1
ATOM 637 C C . GLY A 1 82 ? -9.623 10.539 5.753 1.00 90.38 82 GLY A C 1
ATOM 638 O O . GLY A 1 82 ? -8.566 9.914 5.866 1.00 90.38 82 GLY A O 1
ATOM 639 N N . ILE A 1 83 ? -9.986 11.152 4.629 1.00 89.88 83 ILE A N 1
ATOM 640 C CA . ILE A 1 83 ? -9.139 11.245 3.439 1.00 89.88 83 ILE A CA 1
ATOM 641 C C . ILE A 1 83 ? -8.923 12.712 3.119 1.00 89.88 83 ILE A C 1
ATOM 643 O O . ILE A 1 83 ? -9.869 13.431 2.796 1.00 89.88 83 ILE A O 1
ATOM 647 N N . GLN A 1 84 ? -7.675 13.151 3.196 1.00 87.44 84 GLN A N 1
ATOM 648 C CA . GLN A 1 84 ? -7.296 14.487 2.783 1.00 87.44 84 GLN A CA 1
ATOM 649 C C . GLN A 1 84 ? -6.974 14.499 1.299 1.00 87.44 84 GLN A C 1
ATOM 651 O O . GLN A 1 84 ? -6.172 13.693 0.827 1.00 87.44 84 GLN A O 1
ATOM 656 N N . LYS A 1 85 ? -7.555 15.458 0.591 1.00 87.38 85 LYS A N 1
ATOM 657 C CA . LYS A 1 85 ? -7.196 15.820 -0.771 1.00 87.38 85 LYS A CA 1
ATOM 658 C C . LYS A 1 85 ? -7.031 17.333 -0.802 1.00 87.38 85 LYS A C 1
ATOM 660 O O . LYS A 1 85 ? -8.007 18.063 -0.641 1.00 87.38 85 LYS A O 1
ATOM 665 N N . GLU A 1 86 ? -5.794 17.783 -0.990 1.00 85.38 86 GLU A N 1
ATOM 666 C CA . GLU A 1 86 ? -5.440 19.208 -0.943 1.00 85.38 86 GLU A CA 1
ATOM 667 C C . GLU A 1 86 ? -5.876 19.841 0.398 1.00 85.38 86 GLU A C 1
ATOM 669 O O . GLU A 1 86 ? -5.533 19.324 1.465 1.00 85.38 86 GLU A O 1
ATOM 674 N N . ASP A 1 87 ? -6.656 20.924 0.353 1.00 87.06 87 ASP A N 1
ATOM 675 C CA . ASP A 1 87 ? -7.159 21.646 1.529 1.00 87.06 87 ASP A CA 1
ATOM 676 C C . ASP A 1 87 ? -8.532 21.133 2.018 1.00 87.06 87 ASP A C 1
ATOM 678 O O . ASP A 1 87 ? -9.202 21.775 2.836 1.00 87.06 87 ASP A O 1
ATOM 682 N N . GLN A 1 88 ? -8.988 19.982 1.513 1.00 89.06 88 GLN A N 1
ATOM 683 C CA . GLN A 1 88 ? -10.264 19.375 1.887 1.00 89.06 88 GLN A CA 1
ATOM 684 C C . GLN A 1 88 ? -10.073 17.990 2.496 1.00 89.06 88 GLN A C 1
ATOM 686 O O . GLN A 1 88 ? -9.283 17.170 2.031 1.00 89.06 88 GLN A O 1
ATOM 691 N N . VAL A 1 89 ? -10.861 17.714 3.529 1.00 90.25 89 VAL A N 1
ATOM 692 C CA . VAL A 1 89 ? -10.939 16.411 4.177 1.00 90.25 89 VAL A CA 1
ATOM 693 C C . VAL A 1 89 ? -12.322 15.828 3.969 1.00 90.25 89 VAL A C 1
ATOM 695 O O . VAL A 1 89 ? -13.322 16.403 4.400 1.00 90.25 89 VAL A O 1
ATOM 698 N N . PHE A 1 90 ? -12.358 14.660 3.344 1.00 91.25 90 PHE A N 1
ATOM 699 C CA . PHE A 1 90 ? -13.551 13.860 3.132 1.00 91.25 90 PHE A CA 1
ATOM 700 C C . PHE A 1 90 ? -13.643 12.810 4.232 1.00 91.25 90 PHE A C 1
ATOM 702 O O . PHE A 1 90 ? -12.705 12.036 4.438 1.00 91.25 90 PHE A O 1
ATOM 709 N N . PHE A 1 91 ? -14.769 12.789 4.935 1.00 92.38 91 PHE A N 1
ATOM 710 C CA . PHE A 1 91 ? -15.039 11.831 5.994 1.00 92.38 91 PHE A CA 1
ATOM 711 C C . PHE A 1 91 ? -16.028 10.781 5.509 1.00 92.38 91 PHE A C 1
ATOM 713 O O . PHE A 1 91 ? -17.068 11.110 4.936 1.00 92.38 91 PHE A O 1
ATOM 720 N N . TYR A 1 92 ? -15.711 9.524 5.786 1.00 93.00 92 TYR A N 1
ATOM 721 C CA . TYR A 1 92 ? -16.528 8.362 5.470 1.00 93.00 92 TYR A CA 1
ATOM 722 C C . TYR A 1 92 ? -16.735 7.534 6.734 1.00 93.00 92 TYR A C 1
ATOM 724 O O . TYR A 1 92 ? -15.868 7.496 7.611 1.00 93.00 92 TYR A O 1
ATOM 732 N N . ASN A 1 93 ? -17.855 6.826 6.831 1.00 93.12 93 ASN A N 1
ATOM 733 C CA . ASN A 1 93 ? -18.001 5.817 7.876 1.00 93.12 93 ASN A CA 1
ATOM 734 C C . ASN A 1 93 ? -17.085 4.609 7.590 1.00 93.12 93 ASN A C 1
ATOM 736 O O . ASN A 1 93 ? -16.546 4.464 6.492 1.00 93.12 93 ASN A O 1
ATOM 740 N N . LEU A 1 94 ? -16.929 3.699 8.557 1.00 91.44 94 LEU A N 1
ATOM 741 C CA . LEU A 1 94 ? -16.113 2.483 8.381 1.00 91.44 94 LEU A CA 1
ATOM 742 C C . LEU A 1 94 ? -16.660 1.515 7.310 1.00 91.44 94 LEU A C 1
ATOM 744 O O . LEU A 1 94 ? -15.987 0.553 6.944 1.00 91.44 94 LEU A O 1
ATOM 748 N N . ASN A 1 95 ? -17.873 1.749 6.797 1.00 91.12 95 ASN A N 1
ATOM 749 C CA . ASN A 1 95 ? -18.432 1.000 5.671 1.00 91.12 95 ASN A CA 1
ATOM 750 C C . ASN A 1 95 ? -18.056 1.609 4.309 1.00 91.12 95 ASN A C 1
ATOM 752 O O . ASN A 1 95 ? -18.228 0.939 3.293 1.00 91.12 95 ASN A O 1
ATOM 756 N N . GLY A 1 96 ? -17.510 2.829 4.289 1.00 90.38 96 GLY A N 1
ATOM 757 C CA . GLY A 1 96 ? -17.135 3.563 3.084 1.00 90.38 96 GLY A CA 1
ATOM 758 C C . GLY A 1 96 ? -18.185 4.532 2.556 1.00 90.38 96 GLY A C 1
ATOM 759 O O . GLY A 1 96 ? -18.018 5.061 1.462 1.00 90.38 96 GLY A O 1
ATOM 760 N N . GLU A 1 97 ? -19.260 4.774 3.299 1.00 92.75 97 GLU A N 1
ATOM 761 C CA . GLU A 1 97 ? -20.287 5.731 2.897 1.00 92.75 97 GLU A CA 1
ATOM 762 C C . GLU A 1 97 ? -19.849 7.151 3.281 1.00 92.75 97 GLU A C 1
ATOM 764 O O . GLU A 1 97 ? -19.339 7.350 4.392 1.00 92.75 97 GLU A O 1
ATOM 769 N N . PRO A 1 98 ? -20.024 8.141 2.389 1.00 92.81 98 PRO A N 1
ATOM 770 C CA . PRO A 1 98 ? -19.636 9.517 2.663 1.00 92.81 98 PRO A CA 1
ATOM 771 C C . PRO A 1 98 ? -20.502 10.101 3.782 1.00 92.81 98 PRO A C 1
ATOM 773 O O . PRO A 1 98 ? -21.720 9.938 3.788 1.00 92.81 98 PRO A O 1
ATOM 776 N N . LEU A 1 99 ? -19.868 10.805 4.717 1.00 92.88 99 LEU A N 1
ATOM 777 C CA . LEU A 1 99 ? -20.539 11.451 5.842 1.00 92.88 99 LEU A CA 1
ATOM 778 C C . LEU A 1 99 ? -20.567 12.972 5.675 1.00 92.88 99 LEU A C 1
ATOM 780 O O . LEU A 1 99 ? -21.629 13.567 5.519 1.00 92.88 99 LEU A O 1
ATOM 784 N N . TRP A 1 100 ? -19.398 13.612 5.698 1.00 91.44 100 TRP A N 1
ATOM 785 C CA . TRP A 1 100 ? -19.267 15.060 5.534 1.00 91.44 100 TRP A CA 1
ATOM 786 C C . TRP A 1 100 ? -17.897 15.426 4.968 1.00 91.44 100 TRP A C 1
ATOM 788 O O . TRP A 1 100 ? -16.984 14.608 4.878 1.00 91.44 100 TRP A O 1
ATOM 798 N N . THR A 1 101 ? -17.746 16.683 4.565 1.00 91.56 101 THR A N 1
ATOM 799 C CA . THR A 1 101 ? -16.478 17.244 4.088 1.00 91.56 101 THR A CA 1
ATOM 800 C C . THR A 1 101 ? -16.153 18.486 4.901 1.00 91.56 101 THR A C 1
ATOM 802 O O . THR A 1 101 ? -17.046 19.272 5.221 1.00 91.56 101 THR A O 1
ATOM 805 N N . LYS A 1 102 ? -14.882 18.664 5.259 1.00 89.56 102 LYS A N 1
ATOM 806 C CA . LYS A 1 102 ? -14.401 19.826 6.010 1.00 89.56 102 LYS A CA 1
ATOM 807 C C . LYS A 1 102 ? -13.223 20.454 5.283 1.00 89.56 102 LYS A C 1
ATOM 809 O O . LYS A 1 102 ? -12.316 19.750 4.854 1.00 89.56 102 LYS A O 1
ATOM 814 N N . TYR A 1 103 ? -13.219 21.779 5.189 1.00 87.44 103 TYR A N 1
ATOM 815 C CA . TYR A 1 103 ? -12.027 22.504 4.770 1.00 87.44 103 TYR A CA 1
ATOM 816 C C . TYR A 1 103 ? -11.009 22.486 5.909 1.00 87.44 103 TYR A C 1
ATOM 818 O O . TYR A 1 103 ? -11.299 22.941 7.020 1.00 87.44 103 TYR A O 1
ATOM 826 N N . GLN A 1 104 ? -9.833 21.931 5.649 1.00 81.56 104 GLN A N 1
ATOM 827 C CA . GLN A 1 104 ? -8.767 21.841 6.630 1.00 81.56 104 GLN A CA 1
ATOM 828 C C . GLN A 1 104 ? -7.424 21.842 5.908 1.00 81.56 104 GLN A C 1
ATOM 830 O O . GLN A 1 104 ? -7.092 20.920 5.172 1.00 81.56 104 GLN A O 1
ATOM 835 N N . LYS A 1 105 ? -6.650 22.899 6.157 1.00 69.62 105 LYS A N 1
ATOM 836 C CA . LYS A 1 105 ? -5.303 23.074 5.602 1.00 69.62 105 LYS A CA 1
ATOM 837 C C . LYS A 1 105 ? -4.257 22.226 6.334 1.00 69.62 105 LYS A C 1
ATOM 839 O O . LYS A 1 105 ? -3.219 21.881 5.780 1.00 69.62 105 LYS A O 1
ATOM 844 N N . GLU A 1 106 ? -4.518 21.904 7.600 1.00 70.88 106 GLU A N 1
ATOM 845 C CA . GLU A 1 106 ? -3.646 21.045 8.398 1.00 70.88 106 GLU A CA 1
ATOM 846 C C . GLU A 1 106 ? -3.810 19.584 8.009 1.00 70.88 106 GLU A C 1
ATOM 848 O O . GLU A 1 106 ? -4.925 19.093 7.831 1.00 70.88 106 GLU A O 1
ATOM 853 N N . SER A 1 107 ? -2.683 18.884 7.890 1.00 68.06 107 SER A N 1
ATOM 854 C CA . SER A 1 107 ? -2.713 17.527 7.383 1.00 68.06 107 SER A CA 1
ATOM 855 C C . SER A 1 107 ? -3.329 16.550 8.380 1.00 68.06 107 SER A C 1
ATOM 857 O O . SER A 1 107 ? -2.900 16.484 9.535 1.00 68.06 107 SER A O 1
ATOM 859 N N . ILE A 1 108 ? -4.285 15.736 7.923 1.00 70.88 108 ILE A N 1
ATOM 860 C CA . ILE A 1 108 ? -4.642 14.513 8.645 1.00 70.88 108 ILE A CA 1
ATOM 861 C C . ILE A 1 108 ? -3.406 13.632 8.524 1.00 70.88 108 ILE A C 1
ATOM 863 O O . ILE A 1 108 ? -3.053 13.248 7.409 1.00 70.88 108 ILE A O 1
ATOM 867 N N . ARG A 1 109 ? -2.718 13.457 9.658 1.00 63.69 109 ARG A N 1
ATOM 868 C CA . ARG A 1 109 ? -1.358 12.919 9.826 1.00 63.69 109 ARG A CA 1
ATOM 869 C C . ARG A 1 109 ? -0.806 12.219 8.573 1.00 63.69 109 ARG A C 1
ATOM 871 O O . ARG A 1 109 ? -1.378 11.217 8.143 1.00 63.69 109 ARG A O 1
ATOM 878 N N . PRO A 1 110 ? 0.316 12.703 8.012 1.00 54.31 110 PRO A N 1
ATOM 879 C CA . PRO A 1 110 ? 0.887 12.109 6.816 1.00 54.31 110 PRO A CA 1
ATOM 880 C C . PRO A 1 110 ? 1.240 10.642 7.055 1.00 54.31 110 PRO A C 1
ATOM 882 O O . PRO A 1 110 ? 1.361 10.188 8.189 1.00 54.31 110 PRO A O 1
ATOM 885 N N . TYR A 1 111 ? 1.453 9.934 5.952 1.00 59.78 111 TYR A N 1
ATOM 886 C CA . TYR A 1 111 ? 2.015 8.591 5.867 1.00 59.78 111 TYR A CA 1
ATOM 887 C C . TYR A 1 111 ? 3.204 8.410 6.826 1.00 59.78 111 TYR A C 1
ATOM 889 O O . TYR A 1 111 ? 4.348 8.719 6.492 1.00 59.78 111 TYR A O 1
ATOM 897 N N . GLN A 1 112 ? 2.950 7.948 8.047 1.00 65.69 112 GLN A N 1
ATOM 898 C CA . GLN A 1 112 ? 3.999 7.756 9.037 1.00 65.69 112 GLN A CA 1
ATOM 899 C C . GLN A 1 112 ? 4.370 6.281 9.081 1.00 65.69 112 GLN A C 1
ATOM 901 O O . GLN A 1 112 ? 3.524 5.390 9.120 1.00 65.69 112 GLN A O 1
ATOM 906 N N . ASN A 1 113 ? 5.676 6.017 9.131 1.00 78.62 113 ASN A N 1
ATOM 907 C CA . ASN A 1 113 ? 6.185 4.676 9.410 1.00 78.62 113 ASN A CA 1
ATOM 908 C C . ASN A 1 113 ? 5.790 4.195 10.813 1.00 78.62 113 ASN A C 1
ATOM 910 O O . ASN A 1 113 ? 6.016 3.037 11.145 1.00 78.62 113 ASN A O 1
ATOM 914 N N . ILE A 1 114 ? 5.250 5.085 11.646 1.00 83.38 114 ILE A N 1
ATOM 915 C CA . ILE A 1 114 ? 4.825 4.821 13.009 1.00 83.38 114 ILE A CA 1
ATOM 916 C C . ILE A 1 114 ? 3.412 5.376 13.174 1.00 83.38 114 ILE A C 1
ATOM 918 O O . ILE A 1 114 ? 3.180 6.548 12.907 1.00 83.38 114 ILE A O 1
ATOM 922 N N . PHE A 1 115 ? 2.486 4.548 13.633 1.00 83.50 115 PHE A N 1
ATOM 923 C CA . PHE A 1 115 ? 1.136 4.953 14.001 1.00 83.50 115 PHE A CA 1
ATOM 924 C C . PHE A 1 115 ? 0.910 4.617 15.470 1.00 83.50 115 PHE A C 1
ATOM 926 O O . PHE A 1 115 ? 1.271 3.530 15.915 1.00 83.50 115 PHE A O 1
ATOM 933 N N . GLU A 1 116 ? 0.310 5.530 16.219 1.00 82.50 116 GLU A N 1
ATOM 934 C CA . GLU A 1 116 ? -0.081 5.295 17.605 1.00 82.50 116 GLU A CA 1
ATOM 935 C C . GLU A 1 116 ? -1.598 5.428 17.722 1.00 82.50 116 GLU A C 1
ATOM 937 O O . GLU A 1 116 ? -2.176 6.453 17.355 1.00 82.50 116 GLU A O 1
ATOM 942 N N . ASP A 1 117 ? -2.226 4.352 18.186 1.00 77.38 117 ASP A N 1
ATOM 943 C CA . ASP A 1 117 ? -3.646 4.290 18.522 1.00 77.38 117 ASP A CA 1
ATOM 944 C C . ASP A 1 117 ? -3.920 5.139 19.779 1.00 77.38 117 ASP A C 1
ATOM 946 O O . ASP A 1 117 ? -3.068 5.273 20.653 1.00 77.38 117 ASP A O 1
ATOM 950 N N . SER A 1 118 ? -5.139 5.667 19.892 1.00 72.19 118 SER A N 1
ATOM 951 C CA . SER A 1 118 ? -5.725 6.228 21.118 1.00 72.19 118 SER A CA 1
ATOM 952 C C . SER A 1 118 ? -5.447 5.442 22.415 1.00 72.19 118 SER A C 1
ATOM 954 O O . SER A 1 118 ? -5.342 6.047 23.477 1.00 72.19 118 SER A O 1
ATOM 956 N N . ASN A 1 119 ? -5.274 4.118 22.347 1.00 76.44 119 ASN A N 1
ATOM 957 C CA . ASN A 1 119 ? -4.922 3.260 23.484 1.00 76.44 119 ASN A CA 1
ATOM 958 C C . ASN A 1 119 ? -3.407 3.199 23.787 1.00 76.44 119 ASN A C 1
ATOM 960 O O . ASN A 1 119 ? -2.976 2.336 24.554 1.00 76.44 119 ASN A O 1
ATOM 964 N N . GLY A 1 120 ? -2.577 4.023 23.140 1.00 79.00 120 GLY A N 1
ATOM 965 C CA . GLY A 1 120 ? -1.115 4.019 23.293 1.00 79.00 120 GLY A CA 1
ATOM 966 C C . GLY A 1 120 ? -0.417 2.816 22.644 1.00 79.00 120 GLY A C 1
ATOM 967 O O . GLY A 1 120 ? 0.753 2.537 22.910 1.00 79.00 120 GLY A O 1
ATOM 968 N N . LYS A 1 121 ? -1.125 2.052 21.800 1.00 85.19 121 LYS A N 1
ATOM 969 C CA . LYS A 1 121 ? -0.522 0.955 21.032 1.00 85.19 121 LYS A CA 1
ATOM 970 C C . LYS A 1 121 ? 0.215 1.526 19.834 1.00 85.19 121 LYS A C 1
ATOM 972 O O . LYS A 1 121 ? -0.384 2.182 18.982 1.00 85.19 121 LYS A O 1
ATOM 977 N N . LYS A 1 122 ? 1.500 1.200 19.736 1.00 88.81 122 LYS A N 1
ATOM 978 C CA . LYS A 1 122 ? 2.364 1.648 18.650 1.00 88.81 122 LYS A CA 1
ATOM 979 C C . LYS A 1 122 ? 2.426 0.604 17.542 1.00 88.81 122 LYS A C 1
ATOM 981 O O . LYS A 1 122 ? 2.589 -0.587 17.794 1.00 88.81 122 LYS A O 1
ATOM 986 N N . TYR A 1 123 ? 2.352 1.059 16.304 1.00 88.81 123 TYR A N 1
ATOM 987 C CA . TYR A 1 123 ? 2.432 0.249 15.100 1.00 88.81 123 TYR A CA 1
ATOM 988 C C . TYR A 1 123 ? 3.5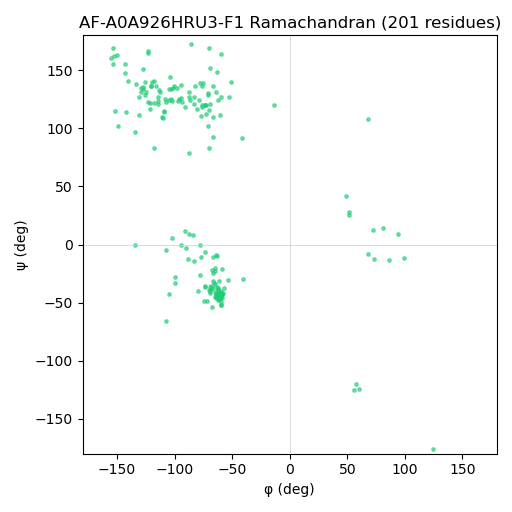44 0.788 14.217 1.00 88.81 123 TYR A C 1
ATOM 990 O O . TYR A 1 123 ? 3.606 1.986 13.970 1.00 88.81 123 TYR A O 1
ATOM 998 N N . VAL A 1 124 ? 4.424 -0.085 13.742 1.00 90.06 124 VAL A N 1
ATOM 999 C CA . VAL A 1 124 ? 5.599 0.288 12.955 1.00 90.06 124 VAL A CA 1
ATOM 1000 C C . VAL A 1 124 ? 5.571 -0.428 11.614 1.00 90.06 124 VAL A C 1
ATOM 1002 O O . VAL A 1 124 ? 5.559 -1.660 11.552 1.00 90.06 124 VAL A O 1
ATOM 1005 N N . LEU A 1 125 ? 5.601 0.355 10.543 1.00 90.56 125 LEU A N 1
ATOM 1006 C CA . LEU A 1 125 ? 5.798 -0.100 9.178 1.00 90.56 125 LEU A CA 1
ATOM 1007 C C . LEU A 1 125 ? 7.293 -0.271 8.902 1.00 90.56 125 LEU A C 1
ATOM 1009 O O . LEU A 1 125 ? 8.089 0.657 9.051 1.00 90.56 125 LEU A O 1
ATOM 1013 N N . LYS A 1 126 ? 7.664 -1.458 8.429 1.00 90.69 126 LYS A N 1
ATOM 1014 C CA . LYS A 1 126 ? 8.965 -1.739 7.823 1.00 90.69 126 LYS A CA 1
ATOM 1015 C C . LYS A 1 126 ? 8.763 -2.051 6.350 1.00 90.69 126 LYS A C 1
ATOM 1017 O O . LYS A 1 126 ? 7.885 -2.834 5.999 1.00 90.69 126 LYS A O 1
ATOM 1022 N N . SER A 1 127 ? 9.577 -1.437 5.499 1.00 88.19 127 SER A N 1
ATOM 1023 C CA . SER A 1 127 ? 9.546 -1.640 4.052 1.00 88.19 127 SER A CA 1
ATOM 1024 C C . SER A 1 127 ? 10.951 -1.944 3.549 1.00 88.19 127 SER A C 1
ATOM 1026 O O . SER A 1 127 ? 11.905 -1.247 3.897 1.00 88.19 127 SER A O 1
ATOM 1028 N N . THR A 1 128 ? 11.099 -2.988 2.741 1.00 86.25 128 THR A N 1
ATOM 1029 C CA . THR A 1 128 ? 12.360 -3.342 2.082 1.00 86.25 128 THR A CA 1
ATOM 1030 C C . THR A 1 128 ? 12.047 -3.840 0.680 1.00 86.25 128 THR A C 1
ATOM 1032 O O . THR A 1 128 ? 11.393 -4.865 0.526 1.00 86.25 128 THR A O 1
ATOM 1035 N N . LEU A 1 129 ? 12.476 -3.094 -0.344 1.00 82.31 129 LEU A N 1
ATOM 1036 C CA . LEU A 1 129 ? 12.297 -3.453 -1.761 1.00 82.31 129 LEU A CA 1
ATOM 1037 C C . LEU A 1 129 ? 10.854 -3.875 -2.123 1.00 82.31 129 LEU A C 1
ATOM 1039 O O . LEU A 1 129 ? 10.638 -4.842 -2.844 1.00 82.31 129 LEU A O 1
ATOM 1043 N N . GLY A 1 130 ? 9.847 -3.170 -1.599 1.00 79.38 130 GLY A N 1
ATOM 1044 C CA . GLY A 1 130 ? 8.429 -3.463 -1.857 1.00 79.38 130 GLY A CA 1
ATOM 1045 C C . GLY A 1 130 ? 7.804 -4.513 -0.928 1.00 79.38 130 GLY A C 1
ATOM 1046 O O . GLY A 1 130 ? 6.577 -4.582 -0.841 1.00 79.38 130 GLY A O 1
ATOM 1047 N N . TYR A 1 131 ? 8.604 -5.263 -0.162 1.00 87.56 131 TYR A N 1
ATOM 1048 C CA . TYR A 1 131 ? 8.098 -6.081 0.938 1.00 87.56 131 TYR A CA 1
ATOM 1049 C C . TYR A 1 131 ? 7.771 -5.192 2.134 1.00 87.56 131 TYR A C 1
ATOM 1051 O O . TYR A 1 131 ? 8.655 -4.527 2.678 1.00 87.56 131 TYR A O 1
ATOM 1059 N N . ARG A 1 132 ? 6.502 -5.166 2.544 1.00 90.06 132 ARG A N 1
ATOM 1060 C CA . ARG A 1 132 ? 6.014 -4.327 3.641 1.00 90.06 132 ARG A CA 1
ATOM 1061 C C . ARG A 1 132 ? 5.518 -5.204 4.776 1.00 90.06 132 ARG A C 1
ATOM 1063 O O . ARG A 1 132 ? 4.800 -6.175 4.556 1.00 90.06 132 ARG A O 1
ATOM 1070 N N . GLN A 1 133 ? 5.874 -4.838 5.998 1.00 91.69 133 GLN A N 1
ATOM 1071 C CA . GLN A 1 133 ? 5.427 -5.501 7.215 1.00 91.69 133 GLN A CA 1
ATOM 1072 C C . GLN A 1 133 ? 4.989 -4.457 8.228 1.00 91.69 133 GLN A C 1
ATOM 1074 O O . GLN A 1 133 ? 5.666 -3.445 8.401 1.00 91.69 133 GLN A O 1
ATOM 1079 N N . ILE A 1 134 ? 3.883 -4.720 8.917 1.00 91.12 134 ILE A N 1
ATOM 1080 C CA . ILE A 1 134 ? 3.427 -3.871 10.019 1.00 91.12 134 ILE A CA 1
ATOM 1081 C C . ILE A 1 134 ? 3.517 -4.691 11.298 1.00 91.12 134 ILE A C 1
ATOM 1083 O O . ILE A 1 134 ? 2.994 -5.810 11.381 1.00 91.12 134 ILE A O 1
ATOM 1087 N N . PHE A 1 135 ? 4.207 -4.127 12.282 1.00 90.81 135 PHE A N 1
ATOM 1088 C CA . PHE A 1 135 ? 4.391 -4.703 13.606 1.00 90.81 135 PHE A CA 1
ATOM 1089 C C . PHE A 1 135 ? 3.656 -3.857 14.630 1.00 90.81 135 PHE A C 1
ATOM 1091 O O . PHE A 1 135 ? 3.832 -2.647 14.662 1.00 90.81 135 PHE A O 1
ATOM 1098 N N . GLN A 1 136 ? 2.880 -4.497 15.488 1.00 90.25 136 GLN A N 1
ATOM 1099 C CA . GLN A 1 136 ? 2.401 -3.902 16.722 1.00 90.25 136 GLN A CA 1
ATOM 1100 C C . GLN A 1 136 ? 3.500 -4.056 17.783 1.00 90.25 136 GLN A C 1
ATOM 1102 O O . GLN A 1 136 ? 3.926 -5.177 18.075 1.00 90.25 136 GLN A O 1
ATOM 1107 N N . GLU A 1 137 ? 3.968 -2.941 18.335 1.00 88.06 137 GLU A N 1
ATOM 1108 C CA . GLU A 1 137 ? 4.889 -2.885 19.469 1.00 88.06 137 GLU A CA 1
ATOM 1109 C C . GLU A 1 137 ? 4.072 -2.656 20.748 1.00 88.06 137 GLU A C 1
ATOM 1111 O O . GLU A 1 137 ? 3.293 -1.708 20.859 1.00 88.06 137 GLU A O 1
ATOM 1116 N N . THR A 1 138 ? 4.206 -3.551 21.722 1.00 82.06 138 THR A N 1
ATOM 1117 C CA . THR A 1 138 ? 3.612 -3.388 23.055 1.00 82.06 138 THR A CA 1
ATOM 1118 C C . THR A 1 138 ? 4.681 -3.745 24.079 1.00 82.06 138 THR A C 1
ATOM 1120 O O . THR A 1 138 ? 4.939 -4.920 24.336 1.00 82.06 138 THR A O 1
ATOM 1123 N N . GLY A 1 139 ? 5.365 -2.721 24.600 1.00 78.06 139 GLY A N 1
ATOM 1124 C CA . GLY A 1 139 ? 6.576 -2.904 25.403 1.00 78.06 139 GLY A CA 1
ATOM 1125 C C . GLY A 1 139 ? 7.671 -3.611 24.597 1.00 78.06 139 GLY A C 1
ATOM 1126 O O . GLY A 1 139 ? 8.025 -3.169 23.505 1.00 78.06 139 GLY A O 1
ATOM 1127 N N . GLU A 1 140 ? 8.175 -4.730 25.116 1.00 74.81 140 GLU A N 1
ATOM 1128 C CA . GLU A 1 140 ? 9.213 -5.541 24.459 1.00 74.81 140 GLU A CA 1
ATOM 1129 C C . GLU A 1 140 ? 8.662 -6.514 23.402 1.00 74.81 140 GLU A C 1
ATOM 1131 O O . GLU A 1 140 ? 9.415 -7.045 22.581 1.00 74.81 140 GLU A O 1
ATOM 1136 N N . VAL A 1 141 ? 7.346 -6.748 23.376 1.00 80.75 141 VAL A N 1
ATOM 1137 C CA . VAL A 1 141 ? 6.736 -7.722 22.466 1.00 80.75 141 VAL A CA 1
ATOM 1138 C C . VAL A 1 141 ? 6.417 -7.068 21.126 1.00 80.75 141 VAL A C 1
ATOM 1140 O O . VAL A 1 141 ? 5.706 -6.063 21.044 1.00 80.75 141 VAL A O 1
ATOM 1143 N N . ARG A 1 142 ? 6.906 -7.691 20.048 1.00 85.56 142 ARG A N 1
ATOM 1144 C CA . ARG A 1 142 ? 6.589 -7.324 18.664 1.00 85.56 142 ARG A CA 1
ATOM 1145 C C . ARG A 1 142 ? 5.704 -8.382 18.029 1.00 85.56 142 ARG A C 1
ATOM 1147 O O . ARG A 1 142 ? 6.147 -9.503 17.785 1.00 85.56 142 ARG A O 1
ATOM 1154 N N . LYS A 1 143 ? 4.467 -8.013 17.705 1.00 88.19 143 LYS A N 1
ATOM 1155 C CA . LYS A 1 143 ? 3.528 -8.886 16.997 1.00 88.19 143 LYS A CA 1
ATOM 1156 C C . LYS A 1 143 ? 3.362 -8.412 15.562 1.00 88.19 143 LYS A C 1
ATOM 1158 O O . LYS A 1 143 ? 2.953 -7.284 15.316 1.00 88.19 143 LYS A O 1
ATOM 1163 N N . GLN A 1 144 ? 3.644 -9.280 14.597 1.00 89.50 144 GLN A N 1
ATOM 1164 C CA . GLN A 1 144 ? 3.386 -8.969 13.195 1.00 89.50 144 GLN A CA 1
ATOM 1165 C C . GLN A 1 144 ? 1.881 -9.036 12.909 1.00 89.50 144 GLN A C 1
ATOM 1167 O O . GLN A 1 144 ? 1.265 -10.095 13.057 1.00 89.50 144 GLN A O 1
ATOM 1172 N N . VAL A 1 145 ? 1.311 -7.914 12.473 1.00 89.19 145 VAL A N 1
ATOM 1173 C CA . VAL A 1 145 ? -0.111 -7.799 12.113 1.00 89.19 145 VAL A CA 1
ATOM 1174 C C . VAL A 1 145 ? -0.325 -7.874 10.605 1.00 89.19 145 VAL A C 1
ATOM 1176 O O . VAL A 1 145 ? -1.342 -8.394 10.169 1.00 89.19 145 VAL A O 1
ATOM 1179 N N . TYR A 1 146 ? 0.665 -7.469 9.807 1.00 89.94 146 TYR A N 1
ATOM 1180 C CA . TYR A 1 146 ? 0.584 -7.528 8.349 1.00 89.94 146 TYR A CA 1
ATOM 1181 C C . TYR A 1 146 ? 1.921 -7.900 7.706 1.00 89.94 146 TYR A C 1
ATOM 1183 O O . TYR A 1 146 ? 2.996 -7.558 8.209 1.00 89.94 146 TYR A O 1
ATOM 1191 N N . ALA A 1 147 ? 1.840 -8.600 6.578 1.00 89.94 147 ALA A N 1
ATOM 1192 C CA . ALA A 1 147 ? 2.906 -8.740 5.598 1.00 89.94 147 ALA A CA 1
ATOM 1193 C C . ALA A 1 147 ? 2.299 -8.683 4.199 1.00 89.94 147 ALA A C 1
ATOM 1195 O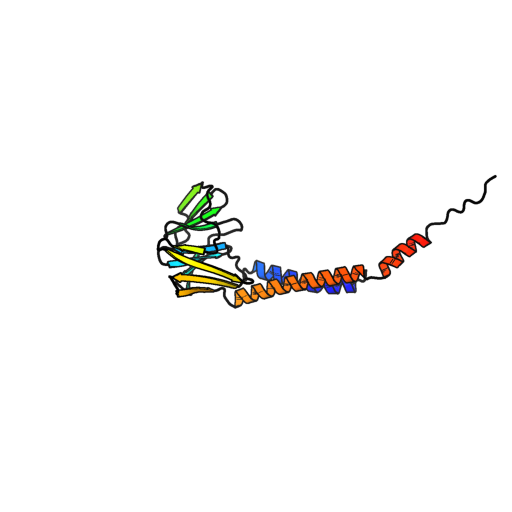 O . ALA A 1 147 ? 1.255 -9.291 3.963 1.00 89.94 147 ALA A O 1
ATOM 1196 N N . THR A 1 148 ? 3.002 -8.022 3.282 1.00 87.50 148 THR A N 1
ATOM 1197 C CA . THR A 1 148 ? 2.788 -8.166 1.841 1.00 87.50 148 THR A CA 1
ATOM 1198 C C . THR A 1 148 ? 2.799 -9.647 1.458 1.00 87.50 148 THR A C 1
ATOM 1200 O O . THR A 1 148 ? 3.622 -10.419 1.960 1.00 87.50 148 THR A O 1
ATOM 1203 N N . SER A 1 149 ? 1.901 -10.046 0.558 1.00 87.31 149 SER A N 1
ATOM 12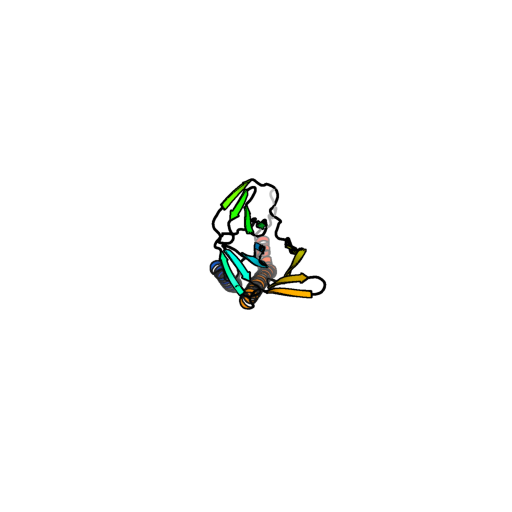04 C CA . SER A 1 149 ? 1.863 -11.422 0.057 1.00 87.31 149 SER A CA 1
ATOM 1205 C C . SER A 1 149 ? 3.152 -11.768 -0.695 1.00 87.31 149 SER A C 1
ATOM 1207 O O . SER A 1 149 ? 3.746 -10.918 -1.359 1.00 87.31 149 SER A O 1
ATOM 1209 N N . VAL A 1 150 ? 3.576 -13.034 -0.645 1.00 85.75 150 VAL A N 1
ATOM 1210 C CA . VAL A 1 150 ? 4.770 -13.504 -1.373 1.00 85.75 150 VAL A CA 1
ATOM 1211 C C . VAL A 1 150 ? 4.642 -13.233 -2.876 1.00 85.75 150 VAL A C 1
ATOM 1213 O O . VAL A 1 150 ? 5.616 -12.834 -3.505 1.00 85.75 150 VAL A O 1
ATOM 1216 N N . TRP A 1 151 ? 3.440 -13.377 -3.441 1.00 82.81 151 TRP A N 1
ATOM 1217 C CA . TRP A 1 151 ? 3.183 -13.127 -4.862 1.00 82.81 151 TRP A CA 1
ATOM 1218 C C . TRP A 1 151 ? 3.284 -11.648 -5.236 1.00 82.81 151 TRP A C 1
ATOM 1220 O O . TRP A 1 151 ? 3.894 -11.313 -6.250 1.00 82.81 151 TRP A O 1
ATOM 1230 N N . GLU A 1 152 ? 2.751 -10.762 -4.391 1.00 84.00 152 GLU A N 1
ATOM 1231 C CA . GLU A 1 152 ? 2.891 -9.311 -4.565 1.00 84.00 152 GLU A CA 1
ATOM 1232 C C . GLU A 1 152 ? 4.368 -8.904 -4.482 1.00 84.00 152 GLU A C 1
ATOM 1234 O O . GLU A 1 152 ? 4.865 -8.150 -5.316 1.00 84.00 152 GLU A O 1
ATOM 1239 N N . TYR A 1 153 ? 5.102 -9.452 -3.509 1.00 87.19 153 TYR A N 1
ATOM 1240 C CA . TYR A 1 153 ? 6.527 -9.176 -3.355 1.00 87.19 153 TYR A CA 1
ATOM 1241 C C . TYR A 1 153 ? 7.357 -9.679 -4.539 1.00 87.19 153 TYR A C 1
ATOM 1243 O O . TYR A 1 153 ? 8.202 -8.944 -5.053 1.00 87.19 153 TYR A O 1
ATOM 1251 N N . LEU A 1 154 ? 7.090 -10.897 -5.015 1.00 85.44 154 LEU A N 1
ATOM 1252 C CA . LEU A 1 154 ? 7.757 -11.448 -6.191 1.00 85.44 154 LEU A CA 1
ATOM 1253 C C . LEU A 1 154 ? 7.515 -10.568 -7.423 1.00 85.44 154 LEU A C 1
ATOM 1255 O O . LEU A 1 154 ? 8.448 -10.310 -8.181 1.00 85.44 154 LEU A O 1
ATOM 1259 N N . GLY A 1 155 ? 6.295 -10.053 -7.589 1.00 83.56 155 GLY A N 1
ATOM 1260 C CA . GLY A 1 155 ? 5.983 -9.107 -8.655 1.00 83.56 155 GLY A CA 1
ATOM 1261 C C . GLY A 1 155 ? 6.779 -7.798 -8.545 1.00 83.56 155 GLY A C 1
ATOM 1262 O O . GLY A 1 155 ? 7.286 -7.319 -9.559 1.00 83.56 155 GLY A O 1
ATOM 1263 N N . TYR A 1 156 ? 6.979 -7.254 -7.337 1.00 84.38 156 TYR A N 1
ATOM 1264 C CA . TYR A 1 156 ? 7.852 -6.086 -7.141 1.00 84.38 156 TYR A CA 1
ATOM 1265 C C . TYR A 1 156 ? 9.319 -6.381 -7.475 1.00 84.38 156 TYR A C 1
ATOM 1267 O O . TYR A 1 156 ? 9.957 -5.569 -8.144 1.00 84.38 156 TYR A O 1
ATOM 1275 N N . ILE A 1 157 ? 9.856 -7.537 -7.065 1.00 87.19 157 ILE A N 1
ATOM 1276 C CA . ILE A 1 157 ? 11.226 -7.940 -7.427 1.00 87.19 157 ILE A CA 1
ATOM 1277 C C . ILE A 1 157 ? 11.366 -8.026 -8.948 1.00 87.19 157 ILE A C 1
ATOM 1279 O O . ILE A 1 157 ? 12.293 -7.443 -9.509 1.00 87.19 157 ILE A O 1
ATOM 1283 N N . LEU A 1 158 ? 10.439 -8.717 -9.619 1.00 84.88 158 LEU A N 1
ATOM 1284 C CA . LEU A 1 158 ? 10.444 -8.855 -11.077 1.00 84.88 158 LEU A CA 1
ATOM 1285 C C . LEU A 1 158 ? 10.408 -7.490 -11.768 1.00 84.88 158 LEU A C 1
ATOM 1287 O O . LEU A 1 158 ? 11.167 -7.264 -12.711 1.00 84.88 158 LEU A O 1
ATOM 1291 N N . LEU A 1 159 ? 9.593 -6.561 -11.259 1.00 83.38 159 LEU A N 1
ATOM 1292 C CA . LEU A 1 159 ? 9.545 -5.187 -11.749 1.00 83.38 159 LEU A CA 1
ATOM 1293 C C . LEU A 1 159 ? 10.913 -4.500 -11.616 1.00 83.38 159 LEU A C 1
ATOM 1295 O O . LEU A 1 159 ? 11.436 -4.001 -12.614 1.00 83.38 159 LEU A O 1
ATOM 1299 N N . TYR A 1 160 ? 11.533 -4.519 -10.432 1.00 85.56 160 TYR A N 1
ATOM 1300 C CA . TYR A 1 160 ? 12.842 -3.889 -10.22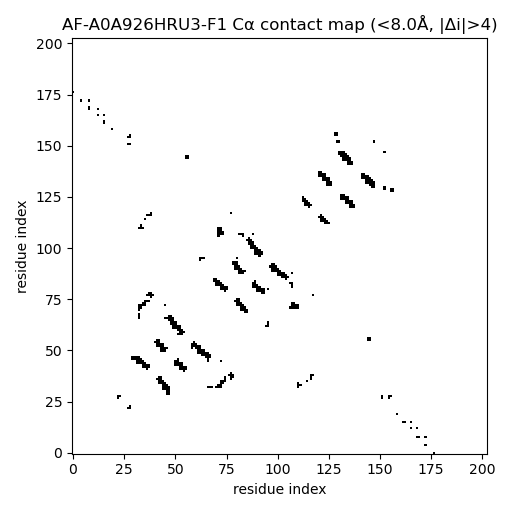1 1.00 85.56 160 TYR A CA 1
ATOM 1301 C C . TYR A 1 160 ? 13.946 -4.513 -11.079 1.00 85.56 160 TYR A C 1
ATOM 1303 O O . TYR A 1 160 ? 14.728 -3.787 -11.696 1.00 85.56 160 TYR A O 1
ATOM 1311 N N . CYS A 1 161 ? 13.981 -5.844 -11.182 1.00 87.12 161 CYS A N 1
ATOM 1312 C CA . CYS A 1 161 ? 14.913 -6.549 -12.056 1.00 87.12 161 CYS A CA 1
ATOM 1313 C C . CYS A 1 161 ? 14.713 -6.152 -13.524 1.00 87.12 161 CYS A C 1
ATOM 1315 O O . CYS A 1 161 ? 15.693 -5.922 -14.228 1.00 87.12 161 CYS A O 1
ATOM 1317 N N . SER A 1 162 ? 13.465 -6.019 -13.984 1.00 85.19 162 SER A N 1
ATOM 1318 C CA . SER A 1 162 ? 13.163 -5.653 -15.373 1.00 85.19 162 SER A CA 1
ATOM 1319 C C . SER A 1 162 ? 13.643 -4.240 -15.730 1.00 85.19 162 SER A C 1
ATOM 1321 O O . SER A 1 162 ? 14.255 -4.037 -16.783 1.00 85.19 162 SER A O 1
ATOM 1323 N N . VAL A 1 163 ? 13.466 -3.276 -14.819 1.00 85.12 163 VAL A N 1
ATOM 1324 C CA . VAL A 1 163 ? 13.985 -1.910 -14.977 1.00 85.12 163 VAL A CA 1
ATOM 1325 C C . VAL A 1 163 ? 15.512 -1.927 -14.992 1.00 85.12 163 VAL A C 1
ATOM 1327 O O . VAL A 1 163 ? 16.123 -1.324 -15.872 1.00 85.12 163 VAL A O 1
ATOM 1330 N N . PHE A 1 164 ? 16.138 -2.664 -14.071 1.00 89.12 164 PHE A N 1
ATOM 1331 C CA . PHE A 1 164 ? 17.595 -2.771 -13.995 1.00 89.12 164 PHE A CA 1
ATOM 1332 C C . PHE A 1 164 ? 18.205 -3.373 -15.271 1.00 89.12 164 PHE A C 1
ATOM 1334 O O . PHE A 1 164 ? 19.146 -2.812 -15.833 1.00 89.12 164 PHE A O 1
ATOM 1341 N N . VAL A 1 165 ? 17.622 -4.460 -15.788 1.00 88.94 165 VAL A N 1
ATOM 1342 C CA . VAL A 1 165 ? 18.026 -5.072 -17.066 1.00 88.94 165 VAL A CA 1
ATOM 1343 C C . VAL A 1 165 ? 17.864 -4.082 -18.220 1.00 88.94 165 VAL A C 1
ATOM 1345 O O . VAL A 1 165 ? 18.759 -3.965 -19.052 1.00 88.94 165 VAL A O 1
ATOM 1348 N N . THR A 1 166 ? 16.767 -3.322 -18.250 1.00 86.19 166 THR A N 1
ATOM 1349 C CA . THR A 1 166 ? 16.532 -2.299 -19.282 1.00 86.19 166 THR A CA 1
ATOM 1350 C C . THR A 1 166 ? 17.615 -1.220 -19.262 1.00 86.19 166 THR A C 1
ATOM 1352 O O . THR A 1 166 ? 18.160 -0.885 -20.312 1.00 86.19 166 THR A O 1
ATOM 1355 N N . VAL A 1 167 ? 17.981 -0.716 -18.079 1.00 88.38 167 VAL A N 1
ATOM 1356 C CA . VAL A 1 167 ? 19.057 0.279 -17.924 1.00 88.38 167 VAL A CA 1
ATOM 1357 C C .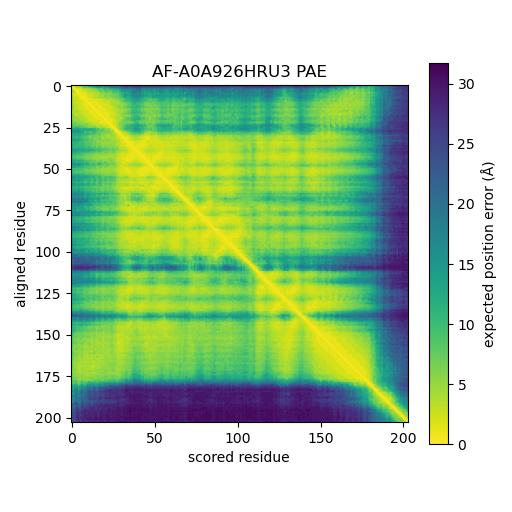 VAL A 1 167 ? 20.393 -0.275 -18.418 1.00 88.38 167 VAL A C 1
ATOM 1359 O O . VAL A 1 167 ? 21.099 0.414 -19.152 1.00 88.38 167 VAL A O 1
ATOM 1362 N N . ILE A 1 168 ? 20.719 -1.529 -18.086 1.00 90.50 168 ILE A N 1
ATOM 1363 C CA . ILE A 1 168 ? 21.938 -2.191 -18.572 1.00 90.50 168 ILE A CA 1
ATOM 1364 C C . ILE A 1 168 ? 21.932 -2.306 -20.098 1.00 90.50 168 ILE A C 1
ATOM 1366 O O . ILE A 1 168 ? 22.929 -1.976 -20.735 1.00 90.50 168 ILE A O 1
ATOM 1370 N N . LEU A 1 169 ? 20.823 -2.742 -20.699 1.00 87.75 169 LEU A N 1
ATOM 1371 C CA . LEU A 1 169 ? 20.720 -2.887 -22.153 1.00 87.75 169 LEU A CA 1
ATOM 1372 C C . LEU A 1 169 ? 20.887 -1.547 -22.873 1.00 87.75 169 LEU A C 1
ATOM 1374 O O . LEU A 1 169 ? 21.610 -1.472 -23.866 1.00 87.75 169 LEU A O 1
ATOM 1378 N N . VAL A 1 170 ? 20.271 -0.483 -22.350 1.00 86.69 170 VAL A N 1
ATOM 1379 C CA . VAL A 1 170 ? 20.437 0.878 -22.877 1.00 86.69 170 VAL A CA 1
ATOM 1380 C C . VAL A 1 170 ? 21.881 1.354 -22.710 1.00 86.69 170 VAL A C 1
ATOM 1382 O O . VAL A 1 170 ? 22.447 1.911 -23.647 1.00 86.69 170 VAL A O 1
ATOM 1385 N N . PHE A 1 171 ? 22.514 1.095 -21.564 1.00 89.38 171 PHE A N 1
ATOM 1386 C CA . PHE A 1 171 ? 23.913 1.455 -21.334 1.00 89.38 171 PHE A CA 1
ATOM 1387 C C . PHE A 1 171 ? 24.864 0.738 -22.303 1.00 89.38 171 PHE A C 1
ATOM 1389 O O . PHE A 1 171 ? 25.691 1.386 -22.944 1.00 89.38 171 PHE A O 1
ATOM 1396 N N . ILE A 1 172 ? 24.707 -0.581 -22.473 1.00 87.62 172 ILE A N 1
ATOM 1397 C CA . ILE A 1 172 ? 25.475 -1.379 -23.441 1.00 87.62 172 ILE A CA 1
ATOM 1398 C C . ILE A 1 172 ? 25.265 -0.838 -24.856 1.00 87.62 172 ILE A C 1
ATOM 1400 O O . ILE A 1 172 ? 26.226 -0.710 -25.613 1.00 87.62 172 ILE A O 1
ATOM 1404 N N . PHE A 1 173 ? 24.027 -0.488 -25.212 1.00 86.12 173 PHE A N 1
ATOM 1405 C CA . PHE A 1 173 ? 23.714 0.094 -26.513 1.00 86.12 173 PHE A CA 1
ATOM 1406 C C . PHE A 1 173 ? 24.464 1.407 -26.745 1.00 86.12 173 PHE A C 1
ATOM 1408 O O . PHE A 1 173 ? 25.175 1.529 -27.742 1.00 86.12 173 PHE A O 1
ATOM 1415 N N . VAL A 1 174 ? 24.372 2.351 -25.805 1.00 86.00 174 VAL A N 1
ATOM 1416 C CA . VAL A 1 174 ? 25.062 3.646 -25.885 1.00 86.00 174 VAL A CA 1
ATOM 1417 C C . VAL A 1 174 ? 26.574 3.450 -25.989 1.00 86.00 174 VAL A C 1
ATOM 1419 O O . VAL A 1 174 ? 27.205 4.028 -26.872 1.00 86.00 174 VAL A O 1
ATOM 1422 N N . LEU A 1 175 ? 27.152 2.577 -25.159 1.00 86.38 175 LEU A N 1
ATOM 1423 C CA . LEU A 1 175 ? 28.578 2.260 -25.209 1.00 86.38 175 LEU A CA 1
ATOM 1424 C C . LEU A 1 175 ? 28.977 1.653 -26.564 1.00 86.38 175 LEU A C 1
ATOM 1426 O O . LEU A 1 175 ? 29.994 2.031 -27.137 1.00 86.38 175 LEU A O 1
ATOM 1430 N N . SER A 1 176 ? 28.149 0.765 -27.121 1.00 83.81 176 SER A N 1
ATOM 1431 C CA . SER A 1 176 ? 28.387 0.155 -28.436 1.00 83.81 176 SER A CA 1
ATOM 1432 C C . SER A 1 176 ? 28.309 1.148 -29.602 1.00 83.81 176 SER A C 1
ATOM 1434 O O . SER A 1 176 ? 28.895 0.892 -30.656 1.00 83.81 176 SER A O 1
ATOM 1436 N N . CYS A 1 177 ? 27.576 2.252 -29.427 1.00 80.50 177 CYS A N 1
ATOM 1437 C CA . CYS A 1 177 ? 27.527 3.365 -30.370 1.00 80.50 177 CYS A CA 1
ATOM 1438 C C . CYS A 1 177 ? 28.752 4.276 -30.228 1.00 80.50 177 CYS A C 1
ATOM 1440 O O . CYS A 1 177 ? 29.290 4.709 -31.241 1.00 80.50 177 CYS A O 1
ATOM 1442 N N . LEU A 1 178 ? 29.200 4.545 -28.996 1.00 81.88 178 LEU A N 1
ATOM 1443 C CA . LEU A 1 178 ? 30.381 5.373 -28.721 1.00 81.88 178 LEU A CA 1
ATOM 1444 C C . LEU A 1 178 ? 31.688 4.704 -29.162 1.00 81.88 178 LEU A C 1
ATOM 1446 O O . LEU A 1 178 ? 32.595 5.382 -29.628 1.00 81.88 178 LEU A O 1
ATOM 1450 N N . LEU A 1 179 ? 31.775 3.380 -29.034 1.00 80.62 179 LEU A N 1
ATOM 1451 C CA . LEU A 1 179 ? 32.941 2.588 -29.432 1.00 80.62 179 LEU A CA 1
ATOM 1452 C C . LEU A 1 179 ? 32.905 2.154 -30.909 1.00 80.62 179 LEU A C 1
ATOM 1454 O O . LEU A 1 179 ? 33.702 1.304 -31.298 1.00 80.62 179 LEU A O 1
ATOM 1458 N N . ASP A 1 180 ? 31.972 2.657 -31.730 1.00 75.69 180 ASP A N 1
ATOM 1459 C CA . ASP A 1 180 ? 31.900 2.287 -33.149 1.00 75.69 180 ASP A CA 1
ATOM 1460 C C . ASP A 1 180 ? 32.993 3.036 -33.946 1.00 75.69 180 ASP A C 1
ATOM 1462 O O . ASP A 1 180 ? 32.886 4.251 -34.138 1.00 75.69 180 ASP A O 1
ATOM 1466 N N . PRO A 1 181 ? 34.036 2.347 -34.453 1.00 64.69 181 PRO A N 1
ATOM 1467 C CA . PRO A 1 181 ? 35.160 2.990 -35.144 1.00 64.69 181 PRO A CA 1
ATOM 1468 C C . PRO A 1 181 ? 34.761 3.644 -36.479 1.00 64.69 181 PRO A C 1
ATOM 1470 O O . PRO A 1 181 ? 35.531 4.408 -37.054 1.00 64.69 181 PRO A O 1
ATOM 1473 N N . ASN A 1 182 ? 33.544 3.398 -36.982 1.00 59.84 182 ASN A N 1
ATOM 1474 C CA . ASN A 1 182 ? 33.024 4.084 -38.170 1.00 59.84 182 ASN A CA 1
ATOM 1475 C C . ASN A 1 182 ? 32.608 5.545 -37.928 1.00 59.84 182 ASN A C 1
ATOM 1477 O O . ASN A 1 182 ? 32.250 6.230 -38.885 1.00 59.84 182 ASN A O 1
ATOM 1481 N N . VAL A 1 183 ? 32.618 6.038 -36.685 1.00 55.44 183 VAL A N 1
ATOM 1482 C CA . VAL A 1 183 ? 32.373 7.465 -36.419 1.00 55.44 183 VAL A CA 1
ATOM 1483 C C . VAL A 1 183 ? 33.587 8.310 -36.835 1.00 55.44 183 VAL A C 1
ATOM 1485 O O . VAL A 1 183 ? 33.408 9.382 -37.409 1.00 55.44 183 VAL A O 1
ATOM 1488 N N . GLU A 1 184 ? 34.816 7.808 -36.659 1.00 49.72 184 GLU A N 1
ATOM 1489 C CA . GLU A 1 184 ? 36.047 8.502 -37.083 1.00 49.72 184 GLU A CA 1
ATOM 1490 C C . GLU A 1 184 ? 36.186 8.592 -38.610 1.00 49.72 184 GLU A C 1
ATOM 1492 O O . GLU A 1 184 ? 36.556 9.641 -39.138 1.00 49.72 184 GLU A O 1
ATOM 1497 N N . THR A 1 185 ? 35.809 7.546 -39.353 1.00 51.16 185 THR A N 1
ATOM 1498 C CA . THR A 1 185 ? 35.902 7.550 -40.827 1.00 51.16 185 THR A CA 1
ATOM 1499 C C . THR A 1 185 ? 34.940 8.538 -41.487 1.00 51.16 185 THR A C 1
ATOM 1501 O O . THR A 1 185 ? 35.191 8.991 -42.606 1.00 51.16 185 THR A O 1
ATOM 1504 N N . GLN A 1 186 ? 33.862 8.924 -40.797 1.00 48.34 186 GLN A N 1
ATOM 1505 C CA . GLN A 1 186 ? 32.931 9.935 -41.287 1.00 48.34 186 GLN A CA 1
ATOM 1506 C C . GLN A 1 186 ? 33.533 11.350 -41.203 1.00 48.34 186 GLN A C 1
ATOM 1508 O O . GLN A 1 186 ? 33.345 12.130 -42.135 1.00 48.34 186 GLN A O 1
ATOM 1513 N N . TYR A 1 187 ? 34.317 11.662 -40.163 1.00 49.62 187 TYR A N 1
ATOM 1514 C CA . TYR A 1 187 ? 35.070 12.925 -40.071 1.00 49.62 187 TYR A CA 1
ATOM 1515 C C . TYR A 1 187 ? 36.229 12.982 -41.076 1.00 49.62 187 TYR A C 1
ATOM 1517 O O . TYR A 1 187 ? 36.438 14.007 -41.728 1.00 49.62 187 TYR A O 1
ATOM 1525 N N . ASP A 1 188 ? 36.919 11.860 -41.277 1.00 51.16 188 ASP A N 1
ATOM 1526 C CA . ASP A 1 188 ? 38.043 11.750 -42.215 1.00 51.16 188 ASP A CA 1
ATOM 1527 C C . ASP A 1 188 ? 37.599 11.901 -43.688 1.00 51.16 188 ASP A C 1
ATOM 1529 O O . ASP A 1 188 ? 38.305 12.457 -44.537 1.00 51.16 188 ASP A O 1
ATOM 1533 N N . TRP A 1 189 ? 36.370 11.471 -43.996 1.00 52.97 189 TRP A N 1
ATOM 1534 C CA . TRP A 1 189 ? 35.734 11.688 -45.297 1.00 52.97 189 TRP A CA 1
ATOM 1535 C C . TRP A 1 189 ? 35.428 13.168 -45.574 1.00 52.97 189 TRP A C 1
ATOM 1537 O O . TRP A 1 189 ? 35.600 13.619 -46.710 1.00 52.97 189 TRP A O 1
ATOM 1547 N N . PHE A 1 190 ? 35.018 13.941 -44.559 1.00 52.88 190 PHE A N 1
ATOM 1548 C CA . PHE A 1 190 ? 34.817 15.388 -44.704 1.00 52.88 190 PHE A CA 1
ATOM 1549 C C . PHE A 1 190 ? 36.148 16.133 -44.886 1.00 52.88 190 PHE A C 1
ATOM 1551 O O . PHE A 1 190 ? 36.235 17.006 -45.750 1.00 52.88 190 PHE A O 1
ATOM 1558 N N . ALA A 1 191 ? 37.200 15.742 -44.159 1.00 58.72 191 ALA A N 1
ATOM 1559 C CA . ALA A 1 191 ? 38.529 16.349 -44.273 1.00 58.72 191 ALA A CA 1
ATOM 1560 C C . ALA A 1 191 ? 39.199 16.104 -45.642 1.00 58.72 191 ALA A C 1
ATOM 1562 O O . ALA A 1 191 ? 39.897 16.973 -46.160 1.00 58.72 191 ALA A O 1
ATOM 1563 N N . LYS A 1 192 ? 38.952 14.953 -46.285 1.00 56.00 192 LYS A N 1
ATOM 1564 C CA . LYS A 1 192 ? 39.495 14.640 -47.626 1.00 56.00 192 LYS A CA 1
ATOM 1565 C C . LYS A 1 192 ? 38.780 15.330 -48.792 1.00 56.00 192 LYS A C 1
ATOM 1567 O O . LYS A 1 192 ? 39.276 15.266 -49.916 1.00 56.00 192 LYS A O 1
ATOM 1572 N N . ARG A 1 193 ? 37.622 15.962 -48.568 1.00 55.09 193 ARG A N 1
ATOM 1573 C CA . ARG A 1 193 ? 36.820 16.612 -49.624 1.00 55.09 193 ARG A CA 1
ATOM 1574 C C . ARG A 1 193 ? 36.846 18.133 -49.605 1.00 55.09 193 ARG A C 1
ATOM 1576 O O . ARG A 1 193 ? 36.300 18.732 -50.528 1.00 55.09 193 ARG A O 1
ATOM 1583 N N . THR A 1 194 ? 37.477 18.769 -48.623 1.00 56.66 194 THR A N 1
ATOM 1584 C CA . THR A 1 194 ? 37.748 20.206 -48.706 1.00 56.66 194 THR A CA 1
ATOM 1585 C C . THR A 1 194 ? 38.867 20.435 -49.725 1.00 56.66 194 THR A C 1
ATOM 1587 O O . THR A 1 194 ? 39.995 20.009 -49.466 1.00 56.66 194 THR A O 1
ATOM 1590 N N . PRO A 1 195 ? 38.607 21.063 -50.888 1.00 50.12 195 PRO A N 1
ATOM 1591 C CA . PRO A 1 195 ? 39.677 21.404 -51.811 1.00 50.12 195 PRO A CA 1
ATOM 1592 C C . PRO A 1 195 ? 40.619 22.382 -51.105 1.00 50.12 195 PRO A C 1
ATOM 1594 O O . PRO A 1 195 ? 40.187 23.429 -50.622 1.00 50.12 195 PRO A O 1
ATOM 1597 N N . SER A 1 196 ? 41.908 22.047 -51.034 1.00 54.78 196 SER A N 1
ATOM 1598 C CA . SER A 1 196 ? 42.928 23.017 -50.650 1.00 54.78 196 SER A CA 1
ATOM 1599 C C . SER A 1 196 ? 42.882 24.143 -51.678 1.00 54.78 196 SER A C 1
ATOM 1601 O O . SER A 1 196 ? 43.208 23.921 -52.847 1.00 54.78 196 SER A O 1
ATOM 1603 N N . TYR A 1 197 ? 42.451 25.334 -51.267 1.00 49.53 197 TYR A N 1
ATOM 1604 C CA . TYR A 1 197 ? 42.528 26.520 -52.108 1.00 49.53 197 TYR A CA 1
ATOM 1605 C C . TYR A 1 197 ? 44.015 26.845 -52.301 1.00 49.53 197 TYR A C 1
ATOM 1607 O O . TYR A 1 197 ? 44.654 27.467 -51.457 1.00 49.53 197 TYR A O 1
ATOM 1615 N N . SER A 1 198 ? 44.600 26.325 -53.381 1.00 47.69 198 SER A N 1
ATOM 1616 C CA . SER A 1 198 ? 45.939 26.693 -53.817 1.00 47.69 198 SER A CA 1
ATOM 1617 C C . SER A 1 198 ? 45.851 28.118 -54.348 1.00 47.69 198 SER A C 1
ATOM 1619 O O . SER A 1 198 ? 45.358 28.345 -55.451 1.00 47.69 198 SER A O 1
ATOM 1621 N N . SER A 1 199 ? 46.296 29.091 -53.553 1.00 52.38 199 SER A N 1
ATOM 1622 C CA . SER A 1 199 ? 46.594 30.425 -54.059 1.00 52.38 199 SER A CA 1
ATOM 1623 C C . SER A 1 199 ? 47.852 30.330 -54.926 1.00 52.38 199 SER A C 1
ATOM 1625 O O . SER A 1 199 ? 48.969 30.547 -54.453 1.00 52.38 199 SER A O 1
ATOM 1627 N N . LYS A 1 200 ? 47.676 29.949 -56.190 1.00 49.78 200 LYS A N 1
ATOM 1628 C CA . LYS A 1 200 ? 48.651 30.234 -57.237 1.00 49.78 200 LYS A CA 1
ATOM 1629 C C . LYS A 1 200 ? 48.074 31.278 -58.180 1.00 49.78 200 LYS A C 1
ATOM 1631 O O . LYS A 1 200 ? 47.100 31.028 -58.878 1.00 49.78 200 LYS A O 1
ATOM 1636 N N . ASP A 1 201 ? 48.755 32.415 -58.144 1.00 48.53 201 ASP A N 1
ATOM 1637 C CA . ASP A 1 201 ? 49.018 33.330 -59.246 1.00 48.53 201 ASP A CA 1
ATOM 1638 C C . ASP A 1 201 ? 47.847 34.116 -59.847 1.00 48.53 201 ASP A C 1
ATOM 1640 O O . ASP A 1 201 ? 47.105 33.643 -60.704 1.00 48.53 201 ASP A O 1
ATOM 1644 N N . SER A 1 202 ? 47.840 35.420 -59.552 1.00 42.03 202 SER A N 1
ATOM 1645 C CA . SER A 1 202 ? 47.650 36.418 -60.605 1.00 42.03 202 SER A CA 1
ATOM 1646 C C . SER A 1 202 ? 48.386 37.727 -60.281 1.00 42.03 202 SER A C 1
ATOM 1648 O O . SER A 1 202 ? 47.878 38.529 -59.506 1.00 42.03 202 SER A O 1
ATOM 1650 N N . LYS A 1 203 ? 49.541 37.875 -60.948 1.00 42.28 203 LYS A N 1
ATOM 1651 C CA . LYS A 1 203 ? 50.229 39.092 -61.433 1.00 42.28 203 LYS A CA 1
ATOM 1652 C C . LYS A 1 203 ? 50.618 40.199 -60.456 1.00 42.28 203 LYS A C 1
ATOM 1654 O O . LYS A 1 203 ? 49.724 40.897 -59.943 1.00 42.28 203 LYS A O 1
#

Nearest PDB structures (foldseek):
  8suc-assembly1_A  TM=5.042E-01  e=1.487E-04  Caenorhabditis elegans
  7nyq-assembly1_A  TM=5.057E-01  e=1.967E-04  Drosophila melanogaster
  8w3v-assembly1_A  TM=4.409E-01  e=1.536E-02  Homo sapiens
  8hmf-assembly1_E  TM=4.441E-01  e=2.148E-02  Tetrahymena thermophila
  6pai-assembly1_A  TM=4.146E-01  e=2.840E-02  Homo sapiens

Sequence (203 aa):
MNRQKILSVMIPVGIIAFIMIFLRITNVLPVFYGFAIDAHGNLYIGQEERIVVLNGKTIVRTIQIPLHSGNSFSIVDGNTIGIQKEDQVFFYNLNGEPLWTKYQKESIRPYQNIFEDSNGKKYVLKSTLGYRQIFQETGEVRKQVYATSVWEYLGYILLYCSVFVTVILVFIFVLSCLLDPNVETQYDWFAKRTPSYSSKDSK

Solvent-accessible surface area (backbone atoms only — not comparable to full-atom values): 11509 Å² total; per-residue (Å²): 133,64,70,65,68,52,51,71,44,52,53,59,47,51,52,49,51,50,52,55,52,51,47,57,75,67,55,64,64,69,51,77,52,37,65,33,53,35,75,85,62,35,39,35,37,35,25,58,49,22,33,42,30,22,55,61,86,41,79,77,48,74,28,86,50,77,48,56,94,81,43,26,46,40,48,45,95,37,61,30,37,35,37,31,51,82,52,33,33,42,32,21,41,86,79,58,49,80,71,54,74,45,84,40,80,69,74,64,62,65,80,54,56,60,47,71,46,97,85,72,46,34,33,38,56,47,76,56,83,74,39,38,36,33,30,39,43,58,88,92,50,73,45,78,41,46,66,59,52,70,69,44,30,51,51,41,45,52,51,54,51,50,52,52,51,45,53,49,50,52,49,53,50,52,51,58,59,73,69,40,74,69,60,59,56,57,54,53,53,56,64,73,65,59,76,79,82,75,90,72,86,85,133

Organism: NCBI:txid2763662

Radius of gyration: 28.44 Å; Cα contacts (8 Å, |Δi|>4): 297; chains: 1; bounding box: 71×53×87 Å